Protein AF-A0A3N5LTL8-F1 (afdb_monomer_lite)

Secondary structure (DSSP, 8-state):
-HHHHHHHHHHHHHHHHHHHHHHHTTT-SB-HHHHHHH--S-B-TTHHHHHHHIIIIIHHHHHTTPPPPGGGHHHHHHHHHHHHHHHHHTTS-PPPGGG--HHHHHHHHHHHHHHHHHHHHHHHHS--SHHHHHHHHHHHHHHHHHHHHHHHHHHHHHTSTT-S-HHHHHHHHHH-PPPS--TT---TTSSSHHHHHHHIIIIIHHHHHHHHHHT--SSS--BTTTB-HHHHHHHHHHHHHHHH--HHHHHHHHHHHHHHHHHHHHHHHHHHHHHHHTSTTTHHHHT-HHHHHHHHHHHHHHHHHHHHHHHHHHHHHHHTT-

Structure (mmCIF, N/CA/C/O backbone):
data_AF-A0A3N5LTL8-F1
#
_entry.id   AF-A0A3N5LTL8-F1
#
loop_
_atom_site.group_PDB
_atom_site.id
_atom_site.type_symbol
_atom_site.label_atom_id
_atom_site.label_alt_id
_atom_site.label_comp_id
_atom_site.label_asym_id
_atom_site.label_entity_id
_atom_site.label_seq_id
_atom_site.pdbx_PDB_ins_code
_atom_site.Cartn_x
_atom_site.Cartn_y
_atom_site.Cartn_z
_atom_site.occupancy
_atom_site.B_iso_or_equiv
_atom_site.auth_seq_id
_atom_site.auth_comp_id
_atom_site.auth_asym_id
_atom_site.auth_atom_id
_atom_site.pdbx_PDB_model_num
ATOM 1 N N . MET A 1 1 ? -18.154 -38.447 -4.203 1.00 63.59 1 MET A N 1
ATOM 2 C CA . MET A 1 1 ? -18.187 -37.015 -3.815 1.00 63.59 1 MET A CA 1
ATOM 3 C C . MET A 1 1 ? -16.917 -36.536 -3.090 1.00 63.59 1 MET A C 1
ATOM 5 O O . MET A 1 1 ? -16.547 -35.378 -3.259 1.00 63.59 1 MET A O 1
ATOM 9 N N . ASP A 1 2 ? -16.175 -37.397 -2.380 1.00 76.06 2 ASP A N 1
ATOM 10 C CA . ASP A 1 2 ? -15.001 -36.971 -1.582 1.00 76.06 2 ASP A CA 1
ATOM 11 C C . ASP A 1 2 ? -13.766 -36.518 -2.370 1.00 76.06 2 ASP A C 1
ATOM 13 O O . ASP A 1 2 ? -13.000 -35.687 -1.880 1.00 76.06 2 ASP A O 1
ATOM 17 N N . ARG A 1 3 ? -13.549 -37.028 -3.592 1.00 69.88 3 ARG A N 1
ATOM 18 C CA . ARG A 1 3 ? -12.434 -36.571 -4.448 1.00 69.88 3 ARG A CA 1
ATOM 19 C C . ARG A 1 3 ? -12.643 -35.134 -4.934 1.00 69.88 3 ARG A C 1
ATOM 21 O O . ARG A 1 3 ? -11.699 -34.351 -4.926 1.00 69.88 3 ARG A O 1
ATOM 28 N N . LEU A 1 4 ? -13.882 -34.769 -5.277 1.00 67.06 4 LEU A N 1
ATOM 29 C CA . LEU A 1 4 ? -14.234 -33.419 -5.726 1.00 67.06 4 LEU A CA 1
ATOM 30 C C . LEU A 1 4 ? -14.090 -32.399 -4.585 1.00 67.06 4 LEU A C 1
ATOM 32 O O . LEU A 1 4 ? -13.489 -31.345 -4.777 1.00 67.06 4 LEU A O 1
ATOM 36 N N . ARG A 1 5 ? -14.558 -32.738 -3.373 1.00 68.25 5 ARG A N 1
ATOM 37 C CA . ARG A 1 5 ? -14.383 -31.888 -2.180 1.00 68.25 5 ARG A CA 1
ATOM 38 C C . ARG A 1 5 ? -12.907 -31.685 -1.825 1.00 68.25 5 ARG A C 1
ATOM 40 O O . ARG A 1 5 ? -12.497 -30.555 -1.569 1.00 68.25 5 ARG A O 1
ATOM 47 N N . ARG A 1 6 ? -12.092 -32.747 -1.874 1.00 66.94 6 ARG A N 1
ATOM 48 C CA . ARG A 1 6 ? -10.636 -32.652 -1.659 1.00 66.94 6 ARG A CA 1
ATOM 49 C C . ARG A 1 6 ? -9.946 -31.782 -2.710 1.00 66.94 6 ARG A C 1
ATOM 51 O O . ARG A 1 6 ? -9.123 -30.948 -2.349 1.00 66.94 6 ARG A O 1
ATOM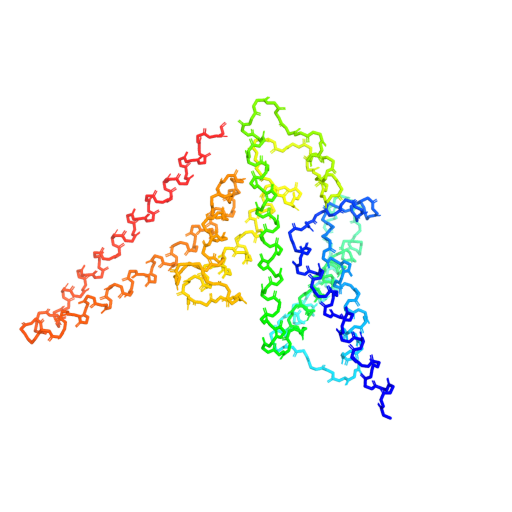 58 N N . PHE A 1 7 ? -10.308 -31.925 -3.984 1.00 70.00 7 PHE A N 1
ATOM 59 C CA . PHE A 1 7 ? -9.744 -31.110 -5.061 1.00 70.00 7 PHE A CA 1
ATOM 60 C C . PHE A 1 7 ? -10.061 -29.616 -4.891 1.00 70.00 7 PHE A C 1
ATOM 62 O O . PHE A 1 7 ? -9.163 -28.780 -4.976 1.00 70.00 7 PHE A O 1
ATOM 69 N N . LEU A 1 8 ? -11.317 -29.275 -4.584 1.00 76.69 8 LEU A N 1
ATOM 70 C CA . LEU A 1 8 ? -11.727 -27.889 -4.337 1.00 76.69 8 LEU A CA 1
ATOM 71 C C . LEU A 1 8 ? -11.041 -27.297 -3.095 1.00 76.69 8 LEU A C 1
ATOM 73 O O . LEU A 1 8 ? -10.585 -26.156 -3.140 1.00 76.69 8 LEU A O 1
ATOM 77 N N . SER A 1 9 ? -10.892 -28.087 -2.026 1.00 81.00 9 SER A N 1
ATOM 78 C CA . SER A 1 9 ? -10.167 -27.673 -0.817 1.00 81.00 9 SER A CA 1
ATOM 79 C C . SER A 1 9 ? -8.684 -27.404 -1.093 1.00 81.00 9 SER A C 1
ATOM 81 O O . SER A 1 9 ? -8.157 -26.373 -0.679 1.00 81.00 9 SER A O 1
ATOM 83 N N . ASN A 1 10 ? -8.015 -28.281 -1.847 1.00 88.19 10 ASN A N 1
ATOM 84 C CA . ASN A 1 10 ? -6.610 -28.096 -2.209 1.00 88.19 10 ASN A CA 1
ATOM 85 C C . ASN A 1 10 ? -6.406 -26.857 -3.087 1.00 88.19 10 ASN A C 1
ATOM 87 O O . ASN A 1 10 ? -5.466 -26.098 -2.863 1.00 88.19 10 ASN A O 1
ATOM 91 N N . ARG A 1 11 ? -7.308 -26.612 -4.045 1.00 89.81 11 ARG A N 1
ATOM 92 C CA . ARG A 1 11 ? -7.261 -25.414 -4.892 1.00 89.81 11 ARG A CA 1
ATOM 93 C C . ARG A 1 11 ? -7.381 -24.131 -4.064 1.00 89.81 11 ARG A C 1
ATOM 95 O O . ARG A 1 11 ? -6.599 -23.209 -4.274 1.00 89.81 11 ARG A O 1
ATOM 102 N N . GLN A 1 12 ? -8.304 -24.092 -3.103 1.00 89.44 12 GLN A N 1
ATOM 103 C CA . GLN A 1 12 ? -8.464 -22.932 -2.225 1.00 89.44 12 GLN A CA 1
ATOM 104 C C . GLN A 1 12 ? -7.210 -22.677 -1.380 1.00 89.44 12 GLN A C 1
ATOM 106 O O . GLN A 1 12 ? -6.758 -21.541 -1.291 1.00 89.44 12 GLN A O 1
ATOM 111 N N . ARG A 1 13 ? -6.582 -23.731 -0.842 1.00 91.12 13 ARG A N 1
ATOM 112 C CA . ARG A 1 13 ? -5.326 -23.606 -0.080 1.00 91.12 13 ARG A CA 1
ATOM 113 C C . ARG A 1 13 ? -4.189 -23.003 -0.904 1.00 91.12 13 ARG A C 1
ATOM 115 O O . ARG A 1 13 ? -3.421 -22.208 -0.373 1.00 91.12 13 ARG A O 1
ATOM 122 N N . ILE A 1 14 ? -4.082 -23.361 -2.186 1.00 94.44 14 ILE A N 1
ATOM 123 C CA . ILE A 1 14 ? -3.077 -22.781 -3.091 1.00 94.44 14 ILE A CA 1
ATOM 124 C C . ILE A 1 14 ? -3.335 -21.284 -3.278 1.00 94.44 14 ILE A C 1
ATOM 126 O O . ILE A 1 14 ? -2.398 -20.492 -3.220 1.00 94.44 14 ILE A O 1
ATOM 130 N N . PHE A 1 15 ? -4.592 -20.881 -3.469 1.00 95.12 15 PHE A N 1
ATOM 131 C CA . PHE A 1 15 ? -4.935 -19.466 -3.613 1.00 95.12 15 PHE A CA 1
ATOM 132 C C . PHE A 1 15 ? -4.692 -18.678 -2.331 1.00 95.12 15 PHE A C 1
ATOM 134 O O . PHE A 1 15 ? -4.097 -17.607 -2.391 1.00 95.12 15 PHE A O 1
ATOM 141 N N . ASP A 1 16 ? -5.038 -19.240 -1.175 1.00 93.69 16 ASP A N 1
ATOM 142 C CA . ASP A 1 16 ? -4.764 -18.621 0.121 1.00 93.69 16 ASP A CA 1
ATOM 143 C C . ASP A 1 16 ? -3.258 -18.484 0.376 1.00 93.69 16 ASP A C 1
ATOM 145 O O . ASP A 1 16 ? -2.813 -17.475 0.921 1.00 93.69 16 ASP A O 1
ATOM 149 N N . PHE A 1 17 ? -2.459 -19.463 -0.060 1.00 95.62 17 PHE A N 1
ATOM 150 C CA . PHE A 1 17 ? -1.001 -19.392 0.003 1.00 95.62 17 PHE A CA 1
ATOM 151 C C . PHE A 1 17 ? -0.438 -18.298 -0.913 1.00 95.62 17 PHE A C 1
ATOM 153 O O . PHE A 1 17 ? 0.353 -17.474 -0.458 1.00 95.62 17 PHE A O 1
ATOM 160 N N . LEU A 1 18 ? -0.866 -18.243 -2.180 1.00 96.75 18 LEU A N 1
ATOM 161 C CA . LEU A 1 18 ? -0.459 -17.183 -3.111 1.00 96.75 18 LEU A CA 1
ATOM 162 C C . LEU A 1 18 ? -0.874 -15.799 -2.600 1.00 96.75 18 LEU A C 1
ATOM 164 O O . LEU A 1 18 ? -0.111 -14.844 -2.711 1.00 96.75 18 LEU A O 1
ATOM 168 N N . TRP A 1 19 ? -2.057 -15.694 -2.000 1.00 96.62 19 TRP A N 1
ATOM 169 C CA . TRP A 1 19 ? -2.557 -14.462 -1.405 1.00 96.62 19 TRP A CA 1
ATOM 170 C C . TRP A 1 19 ? -1.731 -14.028 -0.189 1.00 96.62 19 TRP A C 1
ATOM 172 O O . TRP A 1 19 ? -1.319 -12.872 -0.100 1.00 96.62 19 TRP A O 1
ATOM 182 N N . ALA A 1 20 ? -1.415 -14.955 0.718 1.00 96.44 20 ALA A N 1
ATOM 183 C CA . ALA A 1 20 ? -0.518 -14.690 1.841 1.00 96.44 20 ALA A CA 1
ATOM 184 C C . ALA A 1 20 ? 0.861 -14.224 1.352 1.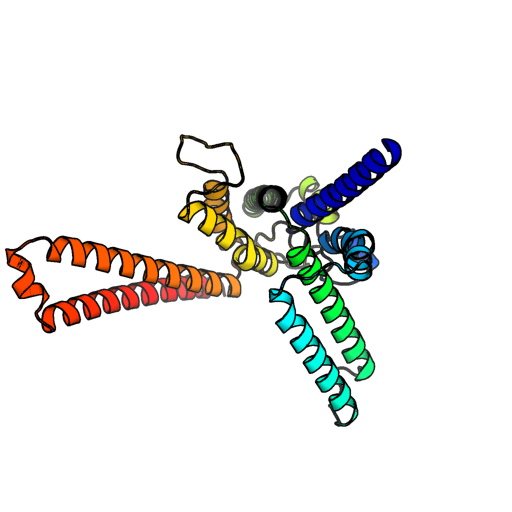00 96.44 20 ALA A C 1
ATOM 186 O O . ALA A 1 20 ? 1.389 -13.227 1.843 1.00 96.44 20 ALA A O 1
ATOM 187 N N . LEU A 1 21 ? 1.408 -14.896 0.334 1.00 96.69 21 LEU A N 1
ATOM 188 C CA . LEU A 1 21 ? 2.682 -14.545 -0.286 1.00 96.69 21 LEU A CA 1
ATOM 189 C C . LEU A 1 21 ? 2.643 -13.147 -0.928 1.00 96.69 21 LEU A C 1
ATOM 191 O O . LEU A 1 21 ? 3.602 -12.388 -0.804 1.00 96.69 21 LEU A O 1
ATOM 195 N N . ALA A 1 22 ? 1.523 -12.781 -1.559 1.00 96.31 22 ALA A N 1
ATOM 196 C CA . ALA A 1 22 ? 1.297 -11.450 -2.115 1.00 96.31 22 ALA A CA 1
ATOM 197 C C . ALA A 1 22 ? 1.335 -10.358 -1.032 1.00 96.31 22 ALA A C 1
ATOM 199 O O . ALA A 1 22 ? 2.027 -9.356 -1.215 1.00 96.31 22 ALA A O 1
ATOM 200 N N . MET A 1 23 ? 0.626 -10.567 0.088 1.00 96.62 23 MET A N 1
ATOM 201 C CA . MET A 1 23 ? 0.548 -9.618 1.209 1.00 96.62 23 MET A CA 1
ATOM 202 C C . MET A 1 23 ? 1.886 -9.474 1.944 1.00 96.62 23 MET A C 1
ATOM 204 O O . MET A 1 23 ? 2.329 -8.358 2.202 1.00 96.62 23 MET A O 1
ATOM 208 N N . LEU A 1 24 ? 2.553 -10.593 2.244 1.00 95.69 24 LEU A N 1
ATOM 209 C CA . LEU A 1 24 ? 3.889 -10.600 2.854 1.00 95.69 24 LEU A CA 1
ATOM 210 C C . LEU A 1 24 ? 4.931 -9.935 1.950 1.00 95.69 24 LEU A C 1
ATOM 212 O O . LEU A 1 24 ? 5.884 -9.334 2.434 1.00 95.69 24 LEU A O 1
ATOM 216 N N . GLY A 1 25 ? 4.727 -10.044 0.638 1.00 94.62 25 GLY A N 1
ATOM 217 C CA . GLY A 1 25 ? 5.559 -9.465 -0.401 1.00 94.62 25 GLY A CA 1
ATOM 218 C C . GLY A 1 25 ? 5.391 -7.969 -0.635 1.00 94.62 25 GLY A C 1
ATOM 219 O O . GLY A 1 25 ? 6.239 -7.386 -1.304 1.00 94.62 25 GLY A O 1
ATOM 220 N N . LEU A 1 26 ? 4.334 -7.340 -0.101 1.00 93.75 26 LEU A N 1
ATOM 221 C CA . LEU A 1 26 ? 4.027 -5.924 -0.346 1.00 93.75 26 LEU A CA 1
ATOM 222 C C . LEU A 1 26 ? 5.193 -4.960 -0.061 1.00 93.75 26 LEU A C 1
ATOM 224 O O . LEU A 1 26 ? 5.364 -4.026 -0.846 1.00 93.75 26 LEU A O 1
ATOM 228 N N . PRO A 1 27 ? 6.008 -5.144 1.000 1.00 93.88 27 PRO A N 1
ATOM 229 C CA . PRO A 1 27 ? 7.175 -4.299 1.238 1.00 93.88 27 PRO A CA 1
ATOM 230 C C . PRO A 1 27 ? 8.223 -4.334 0.118 1.00 93.88 27 PRO A C 1
ATOM 232 O O . PRO A 1 27 ? 8.907 -3.339 -0.094 1.00 93.88 27 PRO A O 1
ATOM 235 N N . LEU A 1 28 ? 8.350 -5.454 -0.602 1.00 93.88 28 LEU A N 1
ATOM 236 C CA . LEU A 1 28 ? 9.416 -5.708 -1.575 1.00 93.88 28 LEU A CA 1
ATOM 237 C C . LEU A 1 28 ? 9.087 -5.067 -2.931 1.00 93.88 28 LEU A C 1
ATOM 239 O O . LEU A 1 28 ? 8.465 -5.686 -3.798 1.00 93.88 28 LEU A O 1
ATOM 243 N N . THR A 1 29 ? 9.531 -3.826 -3.130 1.00 91.62 29 THR A N 1
ATOM 244 C CA . THR A 1 29 ? 9.202 -3.029 -4.335 1.00 91.62 29 THR A CA 1
ATOM 245 C C . THR A 1 29 ? 10.042 -3.354 -5.574 1.00 91.62 29 THR A C 1
ATOM 247 O O . THR A 1 29 ? 9.539 -3.247 -6.693 1.00 91.62 29 THR A O 1
ATOM 250 N N . SER A 1 30 ? 11.294 -3.781 -5.388 1.00 92.06 30 SER A N 1
ATOM 251 C CA . SER A 1 30 ? 12.239 -4.073 -6.478 1.00 92.06 30 SER A CA 1
ATOM 252 C C . SER A 1 30 ? 12.994 -5.360 -6.201 1.00 92.06 30 SER A C 1
ATOM 254 O O . SER A 1 30 ? 14.180 -5.348 -5.872 1.00 92.06 30 SER A O 1
ATOM 256 N N . PHE A 1 31 ? 12.283 -6.479 -6.313 1.00 94.06 31 PHE A N 1
ATOM 257 C CA . PHE A 1 31 ? 12.837 -7.798 -6.050 1.00 94.06 31 PHE A CA 1
ATOM 258 C C . PHE A 1 31 ? 13.956 -8.115 -7.042 1.00 94.06 31 PHE A C 1
ATOM 260 O O . PHE A 1 31 ? 13.740 -8.116 -8.257 1.00 94.06 31 PHE A O 1
ATOM 267 N N . THR A 1 32 ? 15.158 -8.397 -6.537 1.00 91.50 32 THR A N 1
ATOM 268 C CA . THR A 1 32 ? 16.381 -8.447 -7.355 1.00 91.50 32 THR A CA 1
ATOM 269 C C . THR A 1 32 ? 16.300 -9.437 -8.509 1.00 91.50 32 THR A C 1
ATOM 271 O O . THR A 1 32 ? 16.750 -9.131 -9.614 1.00 91.50 32 THR A O 1
ATOM 274 N N . LEU A 1 33 ? 15.681 -10.601 -8.302 1.00 91.62 33 LEU A N 1
ATOM 275 C CA . LEU A 1 33 ? 15.493 -11.577 -9.375 1.00 91.62 33 LEU A CA 1
ATOM 276 C C . LEU A 1 33 ? 14.650 -11.003 -10.524 1.00 91.62 33 LEU A C 1
ATOM 278 O O . LEU A 1 33 ? 14.988 -11.185 -11.693 1.00 91.62 33 LEU A O 1
ATOM 282 N N . PHE A 1 34 ? 13.572 -10.284 -10.204 1.00 91.88 34 PHE A N 1
ATOM 283 C CA . PHE A 1 34 ? 12.677 -9.725 -11.216 1.00 91.88 34 PHE A CA 1
ATOM 284 C C . PHE A 1 34 ? 13.301 -8.521 -11.908 1.00 91.88 34 PHE A C 1
ATOM 286 O O . PHE A 1 34 ? 13.165 -8.396 -13.122 1.00 91.88 34 PHE A O 1
ATOM 293 N N . VAL A 1 35 ? 14.038 -7.680 -11.179 1.00 90.94 35 VAL A N 1
ATOM 294 C CA . VAL A 1 35 ? 14.810 -6.578 -11.773 1.00 90.94 35 VAL A CA 1
ATOM 295 C C . VAL A 1 35 ? 15.834 -7.124 -12.772 1.00 90.94 35 VAL A C 1
ATOM 297 O O . VAL A 1 35 ? 15.916 -6.627 -13.891 1.00 90.94 35 VAL A O 1
ATOM 300 N N . ARG A 1 36 ? 16.568 -8.192 -12.427 1.00 90.50 36 ARG A N 1
ATOM 301 C CA . ARG A 1 36 ? 17.542 -8.823 -13.338 1.00 90.50 36 ARG A CA 1
ATOM 302 C C . ARG A 1 36 ? 16.885 -9.408 -14.590 1.00 90.50 36 ARG A C 1
ATOM 304 O O . ARG A 1 36 ? 17.445 -9.284 -15.676 1.00 90.50 36 ARG A O 1
ATOM 311 N N . LEU A 1 37 ? 15.703 -10.008 -14.445 1.00 90.62 37 LEU A N 1
ATOM 312 C CA . LEU A 1 37 ? 14.969 -10.617 -15.556 1.00 90.62 37 LEU A CA 1
ATOM 313 C C . LEU A 1 37 ? 14.329 -9.572 -16.484 1.00 90.62 37 LEU A C 1
ATOM 315 O O . LEU A 1 37 ? 14.403 -9.689 -17.702 1.00 90.62 37 LEU A O 1
ATOM 319 N N . THR A 1 38 ? 13.695 -8.551 -15.911 1.00 86.38 38 THR A N 1
ATOM 320 C CA . THR A 1 38 ? 12.885 -7.568 -16.653 1.00 86.38 38 THR A CA 1
ATOM 321 C C . THR A 1 38 ? 13.659 -6.315 -17.047 1.00 86.38 38 THR A C 1
ATOM 323 O O . THR A 1 38 ? 13.208 -5.560 -17.905 1.00 86.38 38 THR A O 1
ATOM 326 N N . ARG A 1 39 ? 14.807 -6.063 -16.401 1.00 85.81 39 ARG A N 1
ATOM 327 C CA . ARG A 1 39 ? 15.561 -4.798 -16.443 1.00 85.81 39 ARG A CA 1
ATOM 328 C C . ARG A 1 39 ? 14.733 -3.573 -16.029 1.00 85.81 39 ARG A C 1
ATOM 330 O O . ARG A 1 39 ? 15.142 -2.441 -16.279 1.00 85.81 39 ARG A O 1
ATOM 337 N N . ALA A 1 40 ? 13.574 -3.783 -15.404 1.00 84.06 40 ALA A N 1
ATOM 338 C CA . ALA A 1 40 ? 12.739 -2.719 -14.878 1.00 84.06 40 ALA A CA 1
ATOM 339 C C . ALA A 1 40 ? 13.214 -2.330 -13.477 1.00 84.06 40 ALA A C 1
ATOM 341 O O . ALA A 1 40 ? 13.526 -3.188 -12.656 1.00 84.06 40 ALA A O 1
ATOM 342 N N . VAL A 1 41 ? 13.221 -1.027 -13.192 1.00 83.19 41 VAL A N 1
ATOM 343 C CA . VAL A 1 41 ? 13.545 -0.512 -11.852 1.00 83.19 41 VAL A CA 1
ATOM 344 C C . VAL A 1 41 ? 12.451 -0.895 -10.850 1.00 83.19 41 VAL A C 1
ATOM 346 O O . VAL A 1 41 ? 12.743 -1.212 -9.702 1.00 83.19 41 VAL A O 1
ATOM 349 N N . VAL A 1 42 ? 11.192 -0.909 -11.298 1.00 83.06 42 VAL A N 1
ATOM 350 C CA . VAL A 1 42 ? 10.015 -1.277 -10.502 1.00 83.06 42 VAL A CA 1
ATOM 351 C C . VAL A 1 42 ? 9.634 -2.714 -10.839 1.00 83.06 42 VAL A C 1
ATOM 353 O O . VAL A 1 42 ? 9.074 -2.977 -11.903 1.00 83.06 42 VAL A O 1
ATOM 356 N N . ALA A 1 43 ? 9.944 -3.643 -9.941 1.00 90.06 43 ALA A N 1
ATOM 357 C CA . ALA A 1 43 ? 9.658 -5.061 -10.130 1.00 90.06 43 ALA A CA 1
ATOM 358 C C . ALA A 1 43 ? 9.262 -5.695 -8.785 1.00 90.06 43 ALA A C 1
ATOM 360 O O . ALA A 1 43 ? 10.079 -6.376 -8.153 1.00 90.06 43 ALA A O 1
ATOM 361 N N . PRO A 1 44 ? 8.034 -5.434 -8.298 1.00 92.69 44 PRO A N 1
ATOM 362 C CA . PRO A 1 44 ? 7.634 -5.836 -6.960 1.00 92.69 44 PRO A CA 1
ATOM 363 C C . PRO A 1 44 ? 7.482 -7.349 -6.873 1.00 92.69 44 PRO A C 1
ATOM 365 O O . PRO A 1 44 ? 6.961 -7.987 -7.790 1.00 92.69 44 PRO A O 1
ATOM 368 N N . PHE A 1 45 ? 7.872 -7.924 -5.738 1.00 94.56 45 PHE A N 1
ATOM 369 C CA . PHE A 1 45 ? 7.738 -9.364 -5.508 1.00 94.56 45 PHE A CA 1
ATOM 370 C C . PHE A 1 45 ? 6.279 -9.826 -5.653 1.00 94.56 45 PHE A C 1
ATOM 372 O O . PHE A 1 45 ? 6.001 -10.867 -6.247 1.00 94.56 45 PHE A O 1
ATOM 379 N N . THR A 1 46 ? 5.335 -8.997 -5.194 1.00 94.69 46 THR A N 1
ATOM 380 C CA . THR A 1 46 ? 3.887 -9.232 -5.272 1.00 94.69 46 THR A CA 1
ATOM 381 C C . THR A 1 46 ? 3.370 -9.435 -6.704 1.00 94.69 46 THR A C 1
ATOM 383 O O . THR A 1 46 ? 2.321 -10.054 -6.874 1.00 94.69 46 THR A O 1
ATOM 386 N N . ALA A 1 47 ? 4.096 -8.995 -7.742 1.00 93.12 47 ALA A N 1
ATOM 387 C CA . ALA A 1 47 ? 3.675 -9.168 -9.134 1.00 93.12 47 ALA A CA 1
ATOM 388 C C . ALA A 1 47 ? 3.477 -10.637 -9.522 1.00 93.12 47 ALA A C 1
ATOM 390 O O . ALA A 1 47 ? 2.494 -10.957 -10.186 1.00 93.12 47 ALA A O 1
ATOM 391 N N . LEU A 1 48 ? 4.360 -11.537 -9.081 1.00 94.44 48 LEU A N 1
ATOM 392 C CA . LEU A 1 48 ? 4.265 -12.949 -9.451 1.00 94.44 48 LEU A CA 1
ATOM 393 C C . LEU A 1 48 ? 3.071 -13.649 -8.776 1.00 94.44 48 LEU A C 1
ATOM 395 O O . LEU A 1 48 ? 2.260 -14.226 -9.502 1.00 94.44 48 LEU A O 1
ATOM 399 N N . PRO A 1 49 ? 2.881 -13.583 -7.441 1.00 96.06 49 PRO A N 1
ATOM 400 C CA . PRO A 1 49 ? 1.692 -14.152 -6.811 1.00 96.06 49 PRO A CA 1
ATOM 401 C C . PRO A 1 49 ? 0.380 -13.589 -7.372 1.00 96.06 49 PRO A C 1
ATOM 403 O O . PRO A 1 49 ? -0.555 -14.350 -7.614 1.00 96.06 49 PRO A O 1
ATOM 406 N N . VAL A 1 50 ? 0.318 -12.279 -7.642 1.00 96.06 50 VAL A N 1
ATOM 407 C CA . VAL A 1 50 ? -0.867 -11.637 -8.236 1.00 96.06 50 VAL A CA 1
ATOM 408 C C . VAL A 1 50 ? -1.111 -12.123 -9.657 1.00 96.06 50 VAL A C 1
ATOM 410 O O . VAL A 1 50 ? -2.249 -12.428 -9.996 1.00 96.06 50 VAL A O 1
ATOM 413 N N . PHE A 1 51 ? -0.070 -12.247 -10.481 1.00 95.12 51 PHE A N 1
ATOM 414 C CA . PHE A 1 51 ? -0.200 -12.783 -11.834 1.00 95.12 51 PHE A CA 1
ATOM 415 C C . PHE A 1 51 ? -0.710 -14.232 -11.827 1.00 95.12 51 PHE A C 1
ATOM 417 O O . PHE A 1 51 ? -1.608 -14.584 -12.592 1.00 95.12 51 PHE A O 1
ATOM 424 N N . LEU A 1 52 ? -0.202 -15.065 -10.915 1.00 96.69 52 LEU A N 1
ATOM 425 C CA . LEU A 1 52 ? -0.682 -16.437 -10.754 1.00 96.69 52 LEU A CA 1
ATOM 426 C C . LEU A 1 52 ? -2.145 -16.479 -10.288 1.00 96.69 52 LEU A C 1
ATOM 428 O O . LEU A 1 52 ? -2.927 -17.267 -10.818 1.00 96.69 52 LEU A O 1
ATOM 432 N N . LEU A 1 53 ? -2.548 -15.611 -9.355 1.00 96.94 53 LEU A N 1
ATOM 433 C CA . LEU A 1 53 ? -3.950 -15.483 -8.938 1.00 96.94 53 LEU A CA 1
ATOM 434 C C . LEU A 1 53 ? -4.847 -14.955 -10.065 1.00 96.94 53 LEU A C 1
ATOM 436 O O . LEU A 1 53 ? -5.972 -15.428 -10.225 1.00 96.94 53 LEU A O 1
ATOM 440 N N . LEU A 1 54 ? -4.358 -14.022 -10.881 1.00 96.31 54 LEU A N 1
ATOM 441 C CA . LEU A 1 54 ? -5.067 -13.524 -12.057 1.00 96.31 54 LEU A CA 1
ATOM 442 C C . LEU A 1 54 ? -5.408 -14.678 -13.002 1.00 96.31 54 LEU A C 1
ATOM 444 O O . LEU A 1 54 ? -6.577 -14.875 -13.331 1.00 96.31 54 LEU A O 1
ATOM 448 N N . MET A 1 55 ? -4.406 -15.473 -13.375 1.00 96.25 55 MET A N 1
ATOM 449 C CA . MET A 1 55 ? -4.562 -16.562 -14.340 1.00 96.25 55 MET A CA 1
ATOM 450 C C . MET A 1 55 ? -5.334 -17.758 -13.770 1.00 96.25 55 MET A C 1
ATOM 452 O O . MET A 1 55 ? -6.198 -18.317 -14.441 1.00 96.25 55 MET A O 1
ATOM 456 N N . ALA A 1 56 ? -5.053 -18.163 -12.529 1.00 95.56 56 ALA A N 1
ATOM 457 C CA . ALA A 1 56 ? -5.602 -19.394 -11.957 1.00 95.56 56 ALA A CA 1
ATOM 458 C C . ALA A 1 56 ? -6.941 -19.201 -11.222 1.00 95.56 56 ALA A C 1
ATOM 460 O O . ALA A 1 56 ? -7.713 -20.161 -11.069 1.00 95.56 56 ALA A O 1
ATOM 461 N N . TRP A 1 57 ? -7.227 -17.983 -10.753 1.00 95.75 57 TRP A N 1
ATOM 462 C CA . TRP A 1 57 ? -8.425 -17.671 -9.976 1.00 95.75 57 TRP A CA 1
ATOM 463 C C . TRP A 1 57 ? -9.319 -16.632 -10.657 1.00 95.75 57 TRP A C 1
ATOM 465 O O . TRP A 1 57 ? -10.459 -16.980 -10.965 1.00 95.75 57 TRP A O 1
ATOM 475 N N . LEU A 1 58 ? -8.840 -15.413 -10.938 1.00 95.25 58 LEU A N 1
ATOM 476 C CA . LEU A 1 58 ? -9.716 -14.318 -11.388 1.00 95.25 58 LEU A CA 1
ATOM 477 C C . LEU A 1 58 ? -10.274 -14.562 -12.789 1.00 95.25 58 LEU A C 1
ATOM 479 O O . LEU A 1 58 ? -11.485 -14.484 -12.970 1.00 95.25 58 LEU A O 1
ATOM 483 N N . VAL A 1 59 ? -9.431 -14.918 -13.761 1.00 95.19 59 VAL A N 1
ATOM 484 C CA . VAL A 1 59 ? -9.880 -15.205 -15.132 1.00 95.19 59 VAL A CA 1
ATOM 485 C C . VAL A 1 59 ? -10.916 -16.344 -15.143 1.00 95.19 59 VAL A C 1
ATOM 487 O O . VAL A 1 59 ? -12.029 -16.115 -15.619 1.00 95.19 59 VAL A O 1
ATOM 490 N N . PRO A 1 60 ? -10.667 -17.527 -14.540 1.00 94.56 60 PRO A N 1
ATOM 491 C CA . PRO A 1 60 ? -11.682 -18.576 -14.450 1.00 94.56 60 PRO A CA 1
ATOM 492 C C . PRO A 1 60 ? -12.936 -18.172 -13.671 1.00 94.56 60 PRO A C 1
ATOM 494 O O . PRO A 1 60 ? -14.017 -18.670 -13.967 1.00 94.56 60 PRO A O 1
ATOM 497 N N . TYR A 1 61 ? -12.805 -17.323 -12.650 1.00 93.94 61 TYR A N 1
ATOM 498 C CA . TYR A 1 61 ? -13.938 -16.825 -11.874 1.00 93.94 61 TYR A CA 1
ATOM 499 C C . TYR A 1 61 ? -14.849 -15.939 -12.731 1.00 93.94 61 TYR A C 1
ATOM 501 O O . TYR A 1 61 ? -16.057 -16.164 -12.752 1.00 93.94 61 TYR A O 1
ATOM 509 N N . LEU A 1 62 ? -14.278 -15.006 -13.496 1.00 94.38 62 LEU A N 1
ATOM 510 C CA . LEU A 1 62 ? -15.025 -14.135 -14.406 1.00 94.38 62 LEU A CA 1
ATOM 511 C C . LEU A 1 62 ? -15.673 -14.920 -15.549 1.00 94.38 62 LEU A C 1
ATOM 513 O O . LEU A 1 62 ? -16.853 -14.730 -15.827 1.00 94.38 62 LEU A O 1
ATOM 517 N N . LEU A 1 63 ? -14.946 -15.869 -16.151 1.00 95.00 63 LEU A N 1
ATOM 518 C CA . LEU A 1 63 ? -15.478 -16.727 -17.219 1.00 95.00 63 LEU A CA 1
ATOM 519 C C . LEU A 1 63 ? -16.659 -17.600 -16.761 1.00 95.00 63 LEU A C 1
ATOM 521 O O . LEU A 1 63 ? -17.466 -18.023 -17.581 1.00 95.00 63 LEU A O 1
ATOM 525 N N . ARG A 1 64 ? -16.781 -17.866 -15.455 1.00 94.88 64 ARG A N 1
ATOM 526 C CA . ARG A 1 64 ? -17.899 -18.615 -14.853 1.00 94.88 64 ARG A CA 1
ATOM 527 C C . ARG A 1 64 ? -19.047 -17.716 -14.376 1.00 94.88 64 ARG A C 1
ATOM 529 O O . ARG A 1 64 ? -19.896 -18.183 -13.623 1.00 94.88 64 ARG A O 1
ATOM 536 N N . GLY A 1 65 ? -19.065 -16.443 -14.771 1.00 92.56 65 GLY A N 1
ATOM 537 C CA . GLY A 1 65 ? -20.104 -15.486 -14.379 1.00 92.56 65 GLY A CA 1
ATOM 538 C C . GLY A 1 65 ? -19.893 -14.860 -12.998 1.00 92.56 65 GLY A C 1
ATOM 539 O O . GLY A 1 65 ? -20.842 -14.365 -12.394 1.00 92.56 65 GLY A O 1
ATOM 540 N N . GLY A 1 66 ? -18.667 -14.888 -12.470 1.00 90.06 66 GLY A N 1
ATOM 541 C CA . GLY A 1 66 ? -18.323 -14.202 -11.230 1.00 90.06 66 GLY A CA 1
ATOM 542 C C . GLY A 1 66 ? -18.508 -12.687 -11.340 1.00 90.06 66 GLY A C 1
ATOM 543 O O . GLY A 1 66 ? -18.113 -12.072 -12.329 1.00 90.06 66 GLY A O 1
ATOM 544 N N . ALA A 1 67 ? -19.082 -12.073 -10.306 1.00 90.94 67 ALA A N 1
ATOM 545 C CA . ALA A 1 67 ? -19.259 -10.626 -10.248 1.00 90.94 67 ALA A CA 1
ATOM 546 C C . ALA A 1 67 ? -18.016 -9.937 -9.668 1.00 90.94 67 ALA A C 1
ATOM 548 O O . ALA A 1 67 ? -17.407 -10.431 -8.712 1.00 90.94 67 ALA A O 1
ATOM 549 N N . LEU A 1 68 ? -17.669 -8.780 -10.235 1.00 92.31 68 LEU A N 1
ATOM 550 C CA . LEU A 1 68 ? -16.666 -7.869 -9.688 1.00 92.31 68 LEU A CA 1
ATOM 551 C C . LEU A 1 68 ? -17.300 -6.882 -8.695 1.00 92.31 68 LEU A C 1
ATOM 553 O O . LEU A 1 68 ? -18.488 -6.566 -8.825 1.00 92.31 68 LEU A O 1
ATOM 557 N N . PRO A 1 69 ? -16.513 -6.344 -7.745 1.00 90.62 69 PRO A N 1
ATOM 558 C CA . PRO A 1 69 ? -16.957 -5.265 -6.868 1.00 90.62 69 PRO A CA 1
ATOM 559 C C . PRO A 1 69 ? -17.450 -4.063 -7.681 1.00 90.62 69 PRO A C 1
ATOM 561 O O . PRO A 1 69 ? -16.865 -3.715 -8.715 1.00 90.62 69 PRO A O 1
ATOM 564 N N . ARG A 1 70 ? -18.523 -3.411 -7.217 1.00 90.56 70 ARG A N 1
ATOM 565 C CA . ARG A 1 70 ? -19.149 -2.268 -7.914 1.00 90.56 70 ARG A CA 1
ATOM 566 C C . ARG A 1 70 ? -18.190 -1.084 -8.037 1.00 90.56 70 ARG A C 1
ATOM 568 O O . ARG A 1 70 ? -18.287 -0.306 -8.983 1.00 90.56 70 ARG A O 1
ATOM 575 N N . GLU A 1 71 ? -17.243 -1.010 -7.117 1.00 90.62 71 GLU A N 1
ATOM 576 C CA . GLU A 1 71 ? -16.150 -0.053 -7.013 1.00 90.62 71 GLU A CA 1
ATOM 577 C C . GLU A 1 71 ? -15.185 -0.152 -8.202 1.00 90.62 71 GLU A C 1
ATOM 579 O O . GLU A 1 71 ? -14.458 0.797 -8.463 1.00 90.62 71 GLU A O 1
ATOM 584 N N . SER A 1 72 ? -15.225 -1.248 -8.972 1.00 93.44 72 SER A N 1
ATOM 585 C CA . SER A 1 72 ? -14.407 -1.427 -10.179 1.00 93.44 72 SER A CA 1
ATOM 586 C C . SER A 1 72 ? -14.939 -0.653 -11.391 1.00 93.44 72 SER A C 1
ATOM 588 O O . SER A 1 72 ? -14.213 -0.465 -12.364 1.00 93.44 72 SER A O 1
ATOM 590 N N . LYS A 1 73 ? -16.198 -0.188 -11.374 1.00 93.25 73 LYS A N 1
ATOM 591 C CA . LYS A 1 73 ? -16.815 0.511 -12.520 1.00 93.25 73 LYS A CA 1
ATOM 592 C C . LYS A 1 73 ? -16.041 1.759 -12.982 1.00 93.25 73 LYS A C 1
ATOM 594 O O . LYS A 1 73 ? -15.840 1.883 -14.190 1.00 93.25 73 LYS A O 1
ATOM 599 N N . PRO A 1 74 ? -15.564 2.656 -12.093 1.00 95.00 74 PRO A N 1
ATOM 600 C CA . PRO A 1 74 ? -14.760 3.809 -12.495 1.00 95.00 74 PRO A CA 1
ATOM 601 C C . PRO A 1 74 ? -13.458 3.418 -13.197 1.00 95.00 74 PRO A C 1
ATOM 603 O O . PRO A 1 74 ? -13.046 4.114 -14.117 1.00 95.00 74 PRO A O 1
ATOM 606 N N . LEU A 1 75 ? -12.839 2.292 -12.820 1.00 94.12 75 LEU A N 1
ATOM 607 C CA . LEU A 1 75 ? -11.630 1.797 -13.484 1.00 94.12 75 LEU A CA 1
ATOM 608 C C . LEU A 1 75 ? -11.915 1.389 -14.935 1.00 94.12 75 LEU A C 1
ATOM 610 O O . LEU A 1 75 ? -11.139 1.722 -15.826 1.00 94.12 75 LEU A O 1
ATOM 614 N N . PHE A 1 76 ? -13.038 0.711 -15.189 1.00 93.25 76 PHE A N 1
ATOM 615 C CA . PHE A 1 76 ? -13.442 0.365 -16.555 1.00 93.25 76 PHE A CA 1
ATOM 616 C C . PHE A 1 76 ? -13.777 1.606 -17.381 1.00 93.25 76 PHE A C 1
ATOM 618 O O . PHE A 1 76 ? -13.349 1.701 -18.528 1.00 93.25 76 PHE A O 1
ATOM 625 N N . LEU A 1 77 ? -14.480 2.581 -16.793 1.00 95.81 77 LEU A N 1
ATOM 626 C CA . LEU A 1 77 ? -14.754 3.857 -17.455 1.00 95.81 77 LEU A CA 1
ATOM 627 C C . LEU A 1 77 ? -13.454 4.592 -17.799 1.00 95.81 77 LEU A C 1
ATOM 629 O O . LEU A 1 77 ? -13.288 5.040 -18.928 1.00 95.81 77 LEU A O 1
ATOM 633 N N . PHE A 1 78 ? -12.514 4.662 -16.856 1.00 95.25 78 PHE A N 1
ATOM 634 C CA . PHE A 1 78 ? -11.191 5.232 -17.092 1.00 95.25 78 PHE A CA 1
ATOM 635 C C . PHE A 1 78 ? -10.455 4.506 -18.223 1.00 95.25 78 PHE A C 1
ATOM 637 O O . PHE A 1 78 ? -9.911 5.158 -19.107 1.00 95.25 78 PHE A O 1
ATOM 644 N N . GLY A 1 79 ? -10.485 3.171 -18.242 1.00 94.88 79 GLY A N 1
ATOM 645 C CA . GLY A 1 79 ? -9.887 2.378 -19.316 1.00 94.88 79 GLY A CA 1
ATOM 646 C C . GLY A 1 79 ? -10.501 2.665 -20.688 1.00 94.88 79 GLY A C 1
ATOM 647 O O . GLY A 1 79 ? -9.766 2.809 -21.660 1.00 94.88 79 GLY A O 1
ATOM 648 N N . LEU A 1 80 ? -11.826 2.815 -20.770 1.00 95.25 80 LEU A N 1
ATOM 649 C CA . LEU A 1 80 ? -12.516 3.192 -22.009 1.00 95.25 80 LEU A CA 1
ATOM 650 C C . LEU A 1 80 ? -12.135 4.601 -22.473 1.00 95.25 80 LEU A C 1
ATOM 652 O O . LEU A 1 80 ? -11.851 4.798 -23.651 1.00 95.25 80 LEU A O 1
ATOM 656 N N . VAL A 1 81 ? -12.084 5.566 -21.550 1.00 96.00 81 VAL A N 1
ATOM 657 C CA . VAL A 1 81 ? -11.646 6.937 -21.853 1.00 96.00 81 VAL A CA 1
ATOM 658 C C . VAL A 1 81 ? -10.191 6.948 -22.321 1.00 96.00 81 VAL A C 1
ATOM 660 O O . VAL A 1 81 ? -9.881 7.615 -23.302 1.00 96.00 81 VAL A O 1
ATOM 663 N N . ALA A 1 82 ? -9.309 6.177 -21.680 1.00 93.94 82 ALA A N 1
ATOM 664 C CA . ALA A 1 82 ? -7.912 6.051 -22.085 1.00 93.94 82 ALA A CA 1
ATOM 665 C C . ALA A 1 82 ? -7.775 5.436 -23.488 1.00 93.94 82 ALA A C 1
ATOM 667 O O . ALA A 1 82 ? -7.018 5.953 -24.302 1.00 93.94 82 ALA A O 1
ATOM 668 N N . LEU A 1 83 ? -8.545 4.387 -23.800 1.00 93.12 83 LEU A N 1
ATOM 669 C CA . LEU A 1 83 ? -8.582 3.784 -25.137 1.00 93.12 83 LEU A CA 1
ATOM 670 C C . LEU A 1 83 ? -9.064 4.776 -26.200 1.00 93.12 83 LEU A C 1
ATOM 672 O O . LEU A 1 83 ? -8.448 4.878 -27.257 1.00 93.12 83 LEU A O 1
ATOM 676 N N . ALA A 1 84 ? -10.130 5.528 -25.915 1.00 93.69 84 ALA A N 1
ATOM 677 C CA . ALA A 1 84 ? -10.641 6.551 -26.823 1.00 93.69 84 ALA A CA 1
ATOM 678 C C . ALA A 1 84 ? -9.628 7.689 -27.029 1.00 93.69 84 ALA A C 1
ATOM 680 O O . ALA A 1 84 ? -9.429 8.136 -28.156 1.00 93.69 84 ALA A O 1
ATOM 681 N N . ALA A 1 85 ? -8.954 8.124 -25.961 1.00 92.75 85 ALA A N 1
ATOM 682 C CA . ALA A 1 85 ? -7.922 9.153 -26.027 1.00 92.75 85 ALA A CA 1
ATOM 683 C C . ALA A 1 85 ? -6.702 8.698 -26.845 1.00 92.75 85 ALA A C 1
ATOM 685 O O . ALA A 1 85 ? -6.231 9.457 -27.686 1.00 92.75 85 ALA A O 1
ATOM 686 N N . SER A 1 86 ? -6.229 7.460 -26.660 1.00 90.81 86 SER A N 1
ATOM 687 C CA . SER A 1 86 ? -5.153 6.878 -27.477 1.00 90.81 86 SER A CA 1
ATOM 688 C C . SER A 1 86 ? -5.564 6.715 -28.940 1.00 90.81 86 SER A C 1
ATOM 690 O O . SER A 1 86 ? -4.838 7.115 -29.839 1.00 90.81 86 SER A O 1
ATOM 692 N N . ALA A 1 87 ? -6.778 6.228 -29.213 1.00 90.25 87 ALA A N 1
ATOM 693 C CA . ALA A 1 87 ? -7.279 6.167 -30.585 1.00 90.25 87 ALA A CA 1
ATOM 694 C C . ALA A 1 87 ? -7.327 7.562 -31.237 1.00 90.25 87 ALA A C 1
ATOM 696 O O . ALA A 1 87 ? -6.940 7.711 -32.392 1.00 90.25 87 ALA A O 1
ATOM 697 N N . GLY A 1 88 ? -7.743 8.589 -30.487 1.00 89.94 88 GLY A N 1
ATOM 698 C CA . GLY A 1 88 ? -7.723 9.985 -30.930 1.00 89.94 88 GLY A CA 1
ATOM 699 C C . GLY A 1 88 ? -6.312 10.529 -31.181 1.00 89.94 88 GLY A C 1
ATOM 700 O O . GLY A 1 88 ? -6.111 11.292 -32.123 1.00 89.94 88 GLY A O 1
ATOM 701 N N . ALA A 1 89 ? -5.327 10.107 -30.385 1.00 89.38 89 ALA A N 1
ATOM 702 C CA . ALA A 1 89 ? -3.933 10.523 -30.519 1.00 89.38 89 ALA A CA 1
ATOM 703 C C . ALA A 1 89 ? -3.302 10.094 -31.854 1.00 89.38 89 ALA A C 1
ATOM 705 O O . ALA A 1 89 ? -2.414 10.784 -32.345 1.00 89.38 89 ALA A O 1
ATOM 706 N N . LEU A 1 90 ? -3.793 9.019 -32.482 1.00 85.69 90 LEU A N 1
ATOM 707 C CA . LEU A 1 90 ? -3.344 8.589 -33.815 1.00 85.69 90 LEU A CA 1
ATOM 708 C C . LEU A 1 90 ? -3.704 9.580 -34.934 1.00 85.69 90 LEU A C 1
ATOM 710 O O . LEU A 1 90 ? -3.132 9.500 -36.017 1.00 85.69 90 LEU A O 1
ATOM 714 N N . PHE A 1 91 ? -4.637 10.502 -34.682 1.00 89.69 91 PHE A N 1
ATOM 715 C CA . PHE A 1 91 ? -5.088 11.510 -35.645 1.00 89.69 91 PHE A CA 1
ATOM 716 C C . PHE A 1 91 ? -4.489 12.901 -35.393 1.00 89.69 91 PHE A C 1
ATOM 718 O O . PHE A 1 91 ? -4.856 13.854 -36.078 1.00 89.69 91 PHE A O 1
ATOM 725 N N . ILE A 1 92 ? -3.601 13.041 -34.404 1.00 87.00 92 ILE A N 1
ATOM 726 C CA . ILE A 1 92 ? -2.991 14.316 -34.019 1.00 87.00 92 ILE A CA 1
ATOM 727 C C . ILE A 1 92 ? -1.472 14.186 -34.136 1.00 87.00 92 ILE A C 1
ATOM 729 O O . ILE A 1 92 ? -0.887 13.221 -33.647 1.00 87.00 92 ILE A O 1
ATOM 733 N N . ASP A 1 93 ? -0.817 15.188 -34.724 1.00 81.62 93 ASP A N 1
ATOM 734 C CA . ASP A 1 93 ? 0.644 15.268 -34.737 1.00 81.62 93 ASP A CA 1
ATOM 735 C C . ASP A 1 93 ? 1.173 15.611 -33.340 1.00 81.62 93 ASP A C 1
ATOM 737 O O . ASP A 1 93 ? 1.291 16.771 -32.940 1.00 81.62 93 ASP A O 1
ATOM 741 N N . ILE A 1 94 ? 1.476 14.569 -32.566 1.00 80.50 94 ILE A N 1
ATOM 742 C CA . ILE A 1 94 ? 2.065 14.698 -31.234 1.00 80.50 94 ILE A CA 1
ATOM 743 C C . ILE A 1 94 ? 3.592 14.629 -31.364 1.00 80.50 94 ILE A C 1
ATOM 745 O O . ILE A 1 94 ? 4.123 13.619 -31.840 1.00 80.50 94 ILE A O 1
ATOM 749 N N . PRO A 1 95 ? 4.337 15.652 -30.902 1.00 78.88 95 PRO A N 1
ATOM 750 C CA . PRO A 1 95 ? 5.791 15.634 -30.966 1.00 78.88 95 PRO A CA 1
ATOM 751 C C . PRO A 1 95 ? 6.350 14.464 -30.148 1.00 78.88 95 PRO A C 1
ATOM 753 O O . PRO A 1 95 ? 6.132 14.347 -28.939 1.00 78.88 95 PRO A O 1
ATOM 756 N N . THR A 1 96 ? 7.102 13.579 -30.805 1.00 75.19 96 THR A N 1
ATOM 757 C CA . THR A 1 96 ? 7.659 12.392 -30.153 1.00 75.19 96 THR A CA 1
ATOM 758 C C . THR A 1 96 ? 8.784 12.773 -29.193 1.00 75.19 96 THR A C 1
ATOM 760 O O . THR A 1 96 ? 9.843 13.248 -29.607 1.00 75.19 96 THR A O 1
ATOM 763 N N . LEU A 1 97 ? 8.606 12.501 -27.900 1.00 68.38 97 LEU A N 1
ATOM 764 C CA . LEU A 1 97 ? 9.668 12.682 -26.913 1.00 68.38 97 LEU A CA 1
ATOM 765 C C . LEU A 1 97 ? 10.712 11.556 -27.045 1.00 68.38 97 LEU A C 1
ATOM 767 O O . LEU A 1 97 ? 10.379 10.372 -26.936 1.00 68.38 97 LEU A O 1
ATOM 771 N N . LYS A 1 98 ? 11.991 11.916 -27.219 1.00 74.44 98 LYS A N 1
ATOM 772 C CA . LYS A 1 98 ? 13.136 10.978 -27.251 1.00 74.44 98 LYS A CA 1
ATOM 773 C C . LYS A 1 98 ? 13.079 9.928 -28.381 1.00 74.44 98 LYS A C 1
ATOM 775 O O . LYS A 1 98 ? 13.460 8.780 -28.157 1.00 74.44 98 LYS A O 1
ATOM 780 N N . GLY A 1 99 ? 12.580 10.298 -29.566 1.00 75.81 99 GLY A N 1
ATOM 781 C CA . GLY A 1 99 ? 12.615 9.444 -30.769 1.00 75.81 99 GLY A CA 1
ATOM 782 C C . GLY A 1 99 ? 11.795 8.150 -30.670 1.00 75.81 99 GLY A C 1
ATOM 783 O O . GLY A 1 99 ? 12.098 7.161 -31.331 1.00 75.81 99 GLY A O 1
ATOM 784 N N . ARG A 1 100 ? 10.787 8.117 -29.794 1.00 78.62 100 ARG A N 1
ATOM 785 C CA . ARG A 1 100 ? 9.899 6.963 -29.590 1.00 78.62 100 ARG A CA 1
ATOM 786 C C . ARG A 1 100 ? 8.646 7.120 -30.447 1.00 78.62 100 ARG A C 1
ATOM 788 O O . ARG A 1 100 ? 8.036 8.182 -30.412 1.00 78.62 100 ARG A O 1
ATOM 795 N N . SER A 1 101 ? 8.221 6.060 -31.131 1.00 85.00 101 SER A N 1
ATOM 796 C CA . SER A 1 101 ? 6.947 6.061 -31.859 1.00 85.00 101 SER A CA 1
ATOM 797 C C . SER A 1 101 ? 5.751 6.190 -30.910 1.00 85.00 101 SER A C 1
ATOM 799 O O . SER A 1 101 ? 5.787 5.665 -29.792 1.00 85.00 101 SER A O 1
ATOM 801 N N . VAL A 1 102 ? 4.682 6.845 -31.378 1.00 84.75 102 VAL A N 1
ATOM 802 C CA . VAL A 1 102 ? 3.410 6.995 -30.646 1.00 84.75 102 VAL A CA 1
ATOM 803 C C . VAL A 1 102 ? 2.873 5.622 -30.228 1.00 84.75 102 VAL A C 1
ATOM 805 O O . VAL A 1 102 ? 2.725 5.361 -29.037 1.00 84.75 102 VAL A O 1
ATOM 808 N N . LEU A 1 103 ? 2.760 4.681 -31.174 1.00 85.31 103 LEU A N 1
ATOM 809 C CA . LEU A 1 103 ? 2.317 3.304 -30.906 1.00 85.31 103 LEU A CA 1
ATOM 810 C C . LEU A 1 103 ? 3.162 2.585 -29.842 1.00 85.31 103 LEU A C 1
ATOM 812 O O . LEU A 1 103 ? 2.636 1.851 -29.007 1.00 85.31 103 LEU A O 1
ATOM 816 N N . GLY A 1 104 ? 4.483 2.792 -29.840 1.00 85.25 104 GLY A N 1
ATOM 817 C CA . GLY A 1 104 ? 5.368 2.178 -28.849 1.00 85.25 104 GLY A CA 1
ATOM 818 C C . GLY A 1 104 ? 5.171 2.744 -27.439 1.00 85.25 104 GLY A C 1
ATOM 819 O O . GLY A 1 104 ? 5.333 2.021 -26.451 1.00 85.25 104 GLY A O 1
ATOM 820 N N . GLN A 1 105 ? 4.823 4.028 -27.329 1.00 85.88 105 GLN A N 1
ATOM 821 C CA . GLN A 1 105 ? 4.479 4.655 -26.053 1.00 85.88 105 GLN A CA 1
ATOM 822 C C . GLN A 1 105 ? 3.102 4.198 -25.562 1.00 85.88 105 GLN A C 1
ATOM 824 O O . GLN A 1 105 ? 2.970 3.837 -24.393 1.00 85.88 105 GLN A O 1
ATOM 829 N N . GLU A 1 106 ? 2.116 4.134 -26.455 1.00 89.06 106 GLU A N 1
ATOM 830 C CA . GLU A 1 106 ? 0.765 3.662 -26.145 1.00 89.06 106 GLU A CA 1
ATOM 831 C C . GLU A 1 106 ? 0.758 2.208 -25.688 1.00 89.06 106 GLU A C 1
ATOM 833 O O . GLU A 1 106 ? 0.218 1.902 -24.629 1.00 89.06 106 GLU A O 1
ATOM 838 N N . ALA A 1 107 ? 1.438 1.312 -26.411 1.00 89.56 107 ALA A N 1
ATOM 839 C CA . ALA A 1 107 ? 1.543 -0.092 -26.023 1.00 89.56 107 ALA A CA 1
ATOM 840 C C . ALA A 1 107 ? 2.117 -0.244 -24.605 1.00 89.56 107 ALA A C 1
ATOM 842 O O . ALA A 1 107 ? 1.613 -1.026 -23.800 1.00 89.56 107 ALA A O 1
ATOM 843 N N . ARG A 1 108 ? 3.139 0.550 -24.257 1.00 87.00 108 ARG A N 1
ATOM 844 C CA . ARG A 1 108 ? 3.700 0.563 -22.900 1.00 87.00 108 ARG A CA 1
ATOM 845 C C . ARG A 1 108 ? 2.694 1.079 -21.873 1.00 87.00 108 ARG A C 1
ATOM 847 O O . ARG A 1 108 ? 2.576 0.474 -20.810 1.00 87.00 108 ARG A O 1
ATOM 854 N N . ALA A 1 109 ? 1.983 2.163 -22.178 1.00 89.44 109 ALA A N 1
ATOM 855 C CA . ALA A 1 109 ? 0.961 2.720 -21.298 1.00 89.44 109 ALA A CA 1
ATOM 856 C C . ALA A 1 109 ? -0.173 1.713 -21.046 1.00 89.44 109 ALA A C 1
ATOM 858 O O . ALA A 1 109 ? -0.574 1.518 -19.898 1.00 89.44 109 ALA A O 1
ATOM 859 N N . PHE A 1 110 ? -0.621 0.997 -22.081 1.00 91.81 110 PHE A N 1
ATOM 860 C CA . PHE A 1 110 ? -1.621 -0.061 -21.951 1.00 91.81 110 PHE A CA 1
ATOM 861 C C . PHE A 1 110 ? -1.124 -1.237 -21.120 1.00 91.81 110 PHE A C 1
ATOM 863 O O . PHE A 1 110 ? -1.859 -1.716 -20.260 1.00 91.81 110 PHE A O 1
ATOM 870 N N . VAL A 1 111 ? 0.126 -1.673 -21.295 1.00 90.44 111 VAL A N 1
ATOM 871 C CA . VAL A 1 111 ? 0.714 -2.708 -20.429 1.00 90.44 111 VAL A CA 1
ATOM 872 C C . VAL A 1 111 ? 0.715 -2.251 -18.967 1.00 90.44 111 VAL A C 1
ATOM 874 O O . VAL A 1 111 ? 0.308 -3.012 -18.090 1.00 90.44 111 VAL A O 1
ATOM 877 N N . THR A 1 112 ? 1.097 -1.001 -18.686 1.00 89.12 112 THR A N 1
ATOM 878 C CA . THR A 1 112 ? 1.039 -0.440 -17.327 1.00 89.12 112 THR A CA 1
ATOM 879 C C . THR A 1 112 ? -0.390 -0.406 -16.780 1.00 89.12 112 THR A C 1
ATOM 881 O O . THR A 1 112 ? -0.606 -0.800 -15.633 1.00 89.12 112 THR A O 1
ATOM 884 N N . LEU A 1 113 ? -1.369 -0.002 -17.593 1.00 92.56 113 LEU A N 1
ATOM 885 C CA . LEU A 1 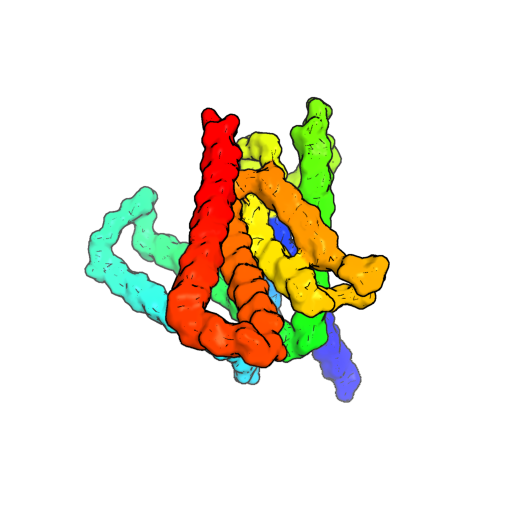113 ? -2.781 0.010 -17.213 1.00 92.56 113 LEU A CA 1
ATOM 886 C C . LEU A 1 113 ? -3.299 -1.397 -16.900 1.00 92.56 113 LEU A C 1
ATOM 888 O O . LEU A 1 113 ? -3.952 -1.587 -15.879 1.00 92.56 113 LEU A O 1
ATOM 892 N N . VAL A 1 114 ? -2.979 -2.388 -17.737 1.00 92.25 114 VAL A N 1
ATOM 893 C CA . VAL A 1 114 ? -3.376 -3.790 -17.538 1.00 92.25 114 VAL A CA 1
ATOM 894 C C . VAL A 1 114 ? -2.777 -4.347 -16.250 1.00 92.25 114 VAL A C 1
ATOM 896 O O . VAL A 1 114 ? -3.491 -4.987 -15.480 1.00 92.25 114 VAL A O 1
ATOM 899 N N . ILE A 1 115 ? -1.498 -4.074 -15.974 1.00 90.88 115 ILE A N 1
ATOM 900 C CA . ILE A 1 115 ? -0.854 -4.493 -14.721 1.00 90.88 115 ILE A CA 1
ATOM 901 C C . ILE A 1 115 ? -1.552 -3.833 -13.525 1.00 90.88 115 ILE A C 1
ATOM 903 O O . ILE A 1 115 ? -1.953 -4.530 -12.594 1.00 90.88 115 ILE A O 1
ATOM 907 N N . GLY A 1 116 ? -1.758 -2.513 -13.558 1.00 92.06 116 GLY A N 1
ATOM 908 C CA . GLY A 1 116 ? -2.449 -1.790 -12.487 1.00 92.06 116 GLY A CA 1
ATOM 909 C C . GLY A 1 116 ? -3.874 -2.300 -12.254 1.00 92.06 116 GLY A C 1
ATOM 910 O O . GLY A 1 116 ? -4.269 -2.539 -11.112 1.00 92.06 116 GLY A O 1
ATOM 911 N N . ALA A 1 117 ? -4.622 -2.550 -13.330 1.00 93.69 117 ALA A N 1
ATOM 912 C CA . ALA A 1 117 ? -5.968 -3.104 -13.272 1.00 93.69 117 ALA A CA 1
ATOM 913 C C . ALA A 1 117 ? -5.982 -4.530 -12.709 1.00 93.69 117 ALA A C 1
ATOM 915 O O . ALA A 1 117 ? -6.834 -4.845 -11.884 1.00 93.69 117 ALA A O 1
ATOM 916 N N . ALA A 1 118 ? -5.025 -5.381 -13.088 1.00 93.88 118 ALA A N 1
ATOM 917 C CA . ALA A 1 118 ? -4.904 -6.730 -12.545 1.00 93.88 118 ALA A CA 1
ATOM 918 C C . ALA A 1 118 ? -4.682 -6.715 -11.027 1.00 93.88 118 ALA A C 1
ATOM 920 O O . ALA A 1 118 ? -5.373 -7.432 -10.303 1.00 93.88 118 ALA A O 1
ATOM 921 N N . PHE A 1 119 ? -3.767 -5.868 -10.542 1.00 93.81 119 PHE A N 1
ATOM 922 C CA . PHE A 1 119 ? -3.561 -5.667 -9.108 1.00 93.81 119 PHE A CA 1
ATOM 923 C C . PHE A 1 119 ? -4.839 -5.170 -8.432 1.00 93.81 119 PHE A C 1
ATOM 925 O O . PHE A 1 119 ? -5.304 -5.789 -7.480 1.00 93.81 119 PHE A O 1
ATOM 932 N N . TYR A 1 120 ? -5.447 -4.103 -8.947 1.00 94.62 120 TYR A N 1
ATOM 933 C CA . TYR A 1 120 ? -6.668 -3.550 -8.370 1.00 94.62 120 TYR A CA 1
ATOM 934 C C . TYR A 1 120 ? -7.788 -4.598 -8.273 1.00 94.62 120 TYR A C 1
ATOM 936 O O . TYR A 1 120 ? -8.345 -4.813 -7.198 1.00 94.62 120 TYR A O 1
ATOM 944 N N . LEU A 1 121 ? -8.091 -5.293 -9.374 1.00 95.44 121 LEU A N 1
ATOM 945 C CA . LEU A 1 121 ? -9.198 -6.246 -9.440 1.00 95.44 121 LEU A CA 1
ATOM 946 C C . LEU A 1 121 ? -8.969 -7.459 -8.540 1.00 95.44 121 LEU A C 1
ATOM 948 O O . LEU A 1 121 ? -9.901 -7.903 -7.876 1.00 95.44 121 LEU A O 1
ATOM 952 N N . ILE A 1 122 ? -7.740 -7.982 -8.482 1.00 95.44 122 ILE A N 1
ATOM 953 C CA . ILE A 1 122 ? -7.397 -9.078 -7.571 1.00 95.44 122 ILE A CA 1
ATOM 954 C C . ILE A 1 122 ? -7.601 -8.652 -6.118 1.00 95.44 122 ILE A C 1
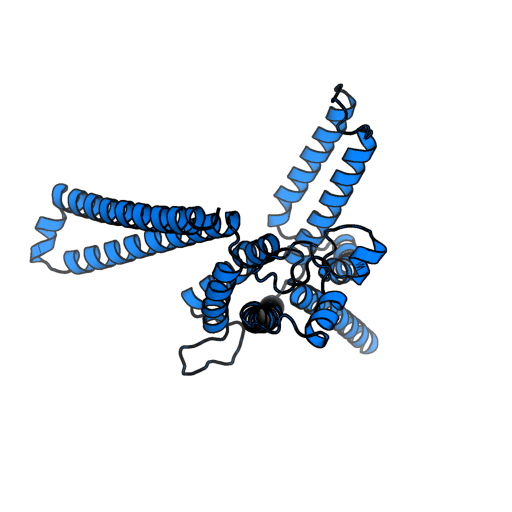ATOM 956 O O . ILE A 1 122 ? -8.258 -9.368 -5.363 1.00 95.44 122 ILE A O 1
ATOM 960 N N . PHE A 1 123 ? -7.098 -7.478 -5.733 1.00 93.31 123 PHE A N 1
ATOM 961 C CA . PHE A 1 123 ? -7.196 -7.022 -4.350 1.00 93.31 123 PHE A CA 1
ATOM 962 C C . PHE A 1 123 ? -8.614 -6.633 -3.935 1.00 93.31 123 PHE A C 1
ATOM 964 O O . PHE A 1 123 ? -8.987 -6.844 -2.783 1.00 93.31 123 PHE A O 1
ATOM 971 N N . ALA A 1 124 ? -9.412 -6.117 -4.867 1.00 92.94 124 ALA A N 1
ATOM 972 C CA . ALA A 1 124 ? -10.800 -5.765 -4.614 1.00 92.94 124 ALA A CA 1
ATOM 973 C C . ALA A 1 124 ? -11.720 -6.998 -4.577 1.00 92.94 124 ALA A C 1
ATOM 975 O O . ALA A 1 124 ? -12.677 -7.021 -3.810 1.00 92.94 124 ALA A O 1
ATOM 976 N N . ALA A 1 125 ? -11.463 -8.019 -5.405 1.00 93.00 125 ALA A N 1
ATOM 977 C CA . ALA A 1 125 ? -12.383 -9.145 -5.577 1.00 93.00 125 ALA A CA 1
ATOM 978 C C . ALA A 1 125 ? -12.043 -10.385 -4.734 1.00 93.00 125 ALA A C 1
ATOM 980 O O . ALA A 1 125 ? -12.925 -11.221 -4.519 1.00 93.00 125 ALA A O 1
ATOM 981 N N . TYR A 1 126 ? -10.782 -10.575 -4.321 1.00 93.25 126 TYR A N 1
ATOM 982 C CA . TYR A 1 126 ? -10.366 -11.808 -3.640 1.00 93.25 126 TYR A CA 1
ATOM 983 C C . TYR A 1 126 ? -10.946 -11.961 -2.225 1.00 93.25 126 TYR A C 1
ATOM 985 O O . TYR A 1 126 ? -11.515 -13.024 -1.962 1.00 93.25 126 TYR A O 1
ATOM 993 N N . PRO A 1 127 ? -10.873 -10.954 -1.327 1.00 92.31 127 PRO A N 1
ATOM 994 C CA . PRO A 1 127 ? -11.412 -11.068 0.027 1.00 92.31 127 PRO A CA 1
ATOM 995 C C . PRO A 1 127 ? -12.946 -10.996 -0.003 1.00 92.31 127 PRO A C 1
ATOM 997 O O . PRO A 1 127 ? -13.531 -9.917 0.036 1.00 92.31 127 PRO A O 1
ATOM 1000 N N . ARG A 1 128 ? -13.611 -12.151 -0.103 1.00 86.69 128 ARG A N 1
ATOM 1001 C CA . ARG A 1 128 ? -15.081 -12.226 -0.229 1.00 86.69 128 ARG A CA 1
ATOM 1002 C C . ARG A 1 128 ? -15.804 -12.423 1.094 1.00 86.69 128 ARG A C 1
ATOM 1004 O O . ARG A 1 128 ? -16.979 -12.093 1.212 1.00 86.69 128 ARG A O 1
ATOM 1011 N N . GLU A 1 129 ? -15.103 -12.977 2.071 1.00 89.44 129 GLU A N 1
ATOM 1012 C CA . GLU A 1 129 ? -15.640 -13.320 3.382 1.00 89.44 129 GLU A CA 1
ATOM 1013 C C . GLU A 1 129 ? -14.901 -12.548 4.473 1.00 89.44 129 GLU A C 1
ATOM 1015 O O . GLU A 1 129 ? -13.708 -12.254 4.352 1.00 89.44 129 GLU A O 1
ATOM 1020 N N . GLU A 1 130 ? -15.584 -12.282 5.583 1.00 88.88 130 GLU A N 1
ATOM 1021 C CA . GLU A 1 130 ? -14.995 -11.591 6.733 1.00 88.88 130 GLU A CA 1
ATOM 1022 C C . GLU A 1 130 ? -13.769 -12.336 7.288 1.00 88.88 130 GLU A C 1
ATOM 1024 O O . GLU A 1 130 ? -12.768 -11.722 7.664 1.00 88.88 130 GLU A O 1
ATOM 1029 N N . GLU A 1 131 ? -13.790 -13.673 7.282 1.00 89.00 131 GLU A N 1
ATOM 1030 C CA . GLU A 1 131 ? -12.638 -14.474 7.699 1.00 89.00 131 GLU A CA 1
ATOM 1031 C C . GLU A 1 131 ? -11.426 -14.250 6.777 1.00 89.00 131 GLU A C 1
ATOM 1033 O O . GLU A 1 131 ? -10.295 -14.104 7.252 1.00 89.00 131 GLU A O 1
ATOM 1038 N N . GLN A 1 132 ? -11.649 -14.182 5.462 1.00 90.31 132 GLN A N 1
ATOM 1039 C CA . GLN A 1 132 ? -10.595 -13.926 4.477 1.00 90.31 132 GLN A CA 1
ATOM 1040 C C . GLN A 1 132 ? -10.053 -12.503 4.602 1.00 90.31 132 GLN A C 1
ATOM 1042 O O . GLN A 1 132 ? -8.839 -12.302 4.527 1.00 90.31 132 GLN A O 1
ATOM 1047 N N . LEU A 1 133 ? -10.920 -11.519 4.851 1.00 91.69 133 LEU A N 1
ATOM 1048 C CA . LEU A 1 133 ? -10.507 -10.143 5.109 1.00 91.69 133 LEU A CA 1
ATOM 1049 C C . LEU A 1 133 ? -9.645 -10.059 6.375 1.00 91.69 133 LEU A C 1
ATOM 1051 O O . LEU A 1 133 ? -8.552 -9.500 6.341 1.00 91.69 133 LEU A O 1
ATOM 1055 N N . ASN A 1 134 ? -10.061 -10.702 7.466 1.00 91.25 134 ASN A N 1
ATOM 1056 C CA . ASN A 1 134 ? -9.275 -10.764 8.698 1.00 91.25 134 ASN A CA 1
ATOM 1057 C C . ASN A 1 134 ? -7.912 -11.444 8.489 1.00 91.25 134 ASN A C 1
ATOM 1059 O O . ASN A 1 134 ? -6.894 -10.964 8.993 1.00 91.25 134 ASN A O 1
ATOM 1063 N N . LYS A 1 135 ? -7.852 -12.537 7.714 1.00 92.12 135 LYS A N 1
ATOM 1064 C CA . LYS A 1 135 ? -6.578 -13.171 7.323 1.00 92.12 135 LYS A CA 1
ATOM 1065 C C . LYS A 1 135 ? -5.713 -12.227 6.487 1.00 92.12 135 LYS A C 1
ATOM 1067 O O . LYS A 1 135 ? -4.518 -12.126 6.742 1.00 92.12 135 LYS A O 1
ATOM 1072 N N . THR A 1 136 ? -6.311 -11.514 5.535 1.00 94.88 136 THR A N 1
ATOM 1073 C CA . THR A 1 136 ? -5.631 -10.512 4.699 1.00 94.88 136 THR A CA 1
ATOM 1074 C C . THR A 1 136 ? -4.986 -9.440 5.562 1.00 94.88 136 THR A C 1
ATOM 1076 O O . THR A 1 136 ? -3.789 -9.195 5.440 1.00 94.88 136 THR A O 1
ATOM 1079 N N . LEU A 1 137 ? -5.753 -8.865 6.493 1.00 93.81 137 LEU A N 1
ATOM 1080 C CA . LEU A 1 137 ? -5.248 -7.874 7.433 1.00 93.81 137 LEU A CA 1
ATOM 1081 C C . LEU A 1 137 ? -4.070 -8.433 8.228 1.00 93.81 137 LEU A C 1
ATOM 1083 O O . LEU A 1 137 ? -3.029 -7.786 8.276 1.00 93.81 137 LEU A O 1
ATOM 1087 N N . ARG A 1 138 ? -4.165 -9.646 8.786 1.00 94.38 138 ARG A N 1
ATOM 1088 C CA . ARG A 1 138 ? -3.032 -10.268 9.496 1.00 94.38 138 ARG A CA 1
ATOM 1089 C C . ARG A 1 138 ? -1.784 -10.358 8.626 1.00 94.38 138 ARG A C 1
ATOM 1091 O O . ARG A 1 138 ? -0.715 -9.976 9.085 1.00 94.38 138 ARG A O 1
ATOM 1098 N N . TRP A 1 139 ? -1.906 -10.818 7.382 1.00 95.94 139 TRP A N 1
ATOM 1099 C CA . TRP A 1 139 ? -0.755 -10.935 6.487 1.00 95.94 139 TRP A CA 1
ATOM 1100 C C . TRP A 1 139 ? -0.140 -9.583 6.121 1.00 95.94 139 TRP A C 1
ATOM 1102 O O . TRP A 1 139 ? 1.084 -9.483 6.093 1.00 95.94 139 TRP A O 1
ATOM 1112 N N . ILE A 1 140 ? -0.953 -8.540 5.919 1.00 95.88 140 ILE A N 1
ATOM 1113 C CA . ILE A 1 140 ? -0.456 -7.171 5.703 1.00 95.88 140 ILE A CA 1
ATOM 1114 C C . ILE A 1 140 ? 0.327 -6.691 6.930 1.00 95.88 140 ILE A C 1
ATOM 1116 O O . ILE A 1 140 ? 1.429 -6.169 6.787 1.00 95.88 140 ILE A O 1
ATOM 1120 N N . HIS A 1 141 ? -0.194 -6.908 8.141 1.00 94.94 141 HIS A N 1
ATOM 1121 C CA . HIS A 1 141 ? 0.513 -6.531 9.367 1.00 94.94 141 HIS A CA 1
ATOM 1122 C C . HIS A 1 141 ? 1.810 -7.321 9.557 1.00 94.94 141 HIS A C 1
ATOM 1124 O O . HIS A 1 141 ? 2.799 -6.742 9.992 1.00 94.94 141 HIS A O 1
ATOM 1130 N N . ILE A 1 142 ? 1.839 -8.612 9.208 1.00 95.12 142 ILE A N 1
ATOM 1131 C CA . ILE A 1 142 ? 3.069 -9.416 9.256 1.00 95.12 142 ILE A CA 1
ATOM 1132 C C . ILE A 1 142 ? 4.085 -8.896 8.231 1.00 95.12 142 ILE A C 1
ATOM 1134 O O . ILE A 1 142 ? 5.247 -8.722 8.581 1.00 95.12 142 ILE A O 1
ATOM 1138 N N . GLY A 1 143 ? 3.664 -8.586 7.000 1.00 95.19 143 GLY A N 1
ATOM 1139 C CA . GLY A 1 143 ? 4.534 -7.966 5.993 1.00 95.19 143 GLY A CA 1
ATOM 1140 C C . GLY A 1 143 ? 5.100 -6.626 6.472 1.00 95.19 143 GLY A C 1
ATOM 1141 O O . GLY A 1 143 ? 6.304 -6.388 6.387 1.00 95.19 143 GLY A O 1
ATOM 1142 N N . GLY A 1 144 ? 4.250 -5.793 7.075 1.00 94.56 144 GLY A N 1
ATOM 1143 C CA . GLY A 1 144 ? 4.654 -4.548 7.722 1.00 94.56 144 GLY A CA 1
ATOM 1144 C C . GLY A 1 144 ? 5.653 -4.767 8.861 1.00 94.56 144 GLY A C 1
ATOM 1145 O O . GLY A 1 144 ? 6.685 -4.112 8.894 1.00 94.56 144 GLY A O 1
ATOM 1146 N N . LEU A 1 145 ? 5.416 -5.741 9.742 1.00 94.75 145 LEU A N 1
ATOM 1147 C CA . LEU A 1 145 ? 6.330 -6.090 10.833 1.00 94.75 145 LEU A CA 1
ATOM 1148 C C . LEU A 1 145 ? 7.697 -6.568 10.318 1.00 94.75 145 LEU A C 1
ATOM 1150 O O . LEU A 1 145 ? 8.725 -6.194 10.881 1.00 94.75 145 LEU A O 1
ATOM 1154 N N . VAL A 1 146 ? 7.725 -7.375 9.253 1.00 94.25 146 VAL A N 1
ATOM 1155 C CA . VAL A 1 146 ? 8.966 -7.840 8.606 1.00 94.25 146 VAL A CA 1
ATOM 1156 C C . VAL A 1 146 ? 9.756 -6.656 8.054 1.00 94.25 146 VAL A C 1
ATOM 1158 O O . VAL A 1 146 ? 10.955 -6.540 8.305 1.00 94.25 146 VAL A O 1
ATOM 1161 N N . MET A 1 147 ? 9.076 -5.754 7.345 1.00 94.12 147 MET A N 1
ATOM 1162 C CA . MET A 1 147 ? 9.673 -4.522 6.836 1.00 94.12 147 MET A CA 1
ATOM 1163 C C . MET A 1 147 ? 10.243 -3.660 7.964 1.00 94.12 147 MET A C 1
ATOM 1165 O O . MET A 1 147 ? 11.394 -3.245 7.862 1.00 94.12 147 MET A O 1
ATOM 1169 N N . MET A 1 148 ? 9.469 -3.452 9.032 1.00 92.75 148 MET A N 1
ATOM 1170 C CA . MET A 1 148 ? 9.867 -2.660 10.197 1.00 92.75 148 MET A CA 1
ATOM 1171 C C . MET A 1 148 ? 11.069 -3.268 10.924 1.00 92.75 148 MET A C 1
ATOM 1173 O O . MET A 1 148 ? 12.042 -2.606 11.256 1.00 92.75 148 MET A O 1
ATOM 1177 N N . THR A 1 149 ? 11.061 -4.582 11.127 1.00 93.12 149 THR A N 1
ATOM 1178 C CA . THR A 1 149 ? 12.200 -5.270 11.748 1.00 93.12 149 THR A CA 1
ATOM 1179 C C . THR A 1 149 ? 13.475 -5.049 10.929 1.00 93.12 149 THR A C 1
ATOM 1181 O O . THR A 1 149 ? 14.544 -4.791 11.483 1.00 93.12 149 THR A O 1
ATOM 1184 N N . TRP A 1 150 ? 13.365 -5.085 9.599 1.00 93.00 150 TRP A N 1
ATOM 1185 C CA . TRP A 1 150 ? 14.493 -4.815 8.715 1.00 93.00 150 TRP A CA 1
ATOM 1186 C C . TRP A 1 150 ? 14.961 -3.352 8.762 1.00 93.00 150 TRP A C 1
ATOM 1188 O O . TRP A 1 150 ? 16.165 -3.091 8.752 1.00 93.00 150 TRP A O 1
ATOM 1198 N N . THR A 1 151 ? 14.048 -2.382 8.837 1.00 91.69 151 THR A N 1
ATOM 1199 C CA . THR A 1 151 ? 14.400 -0.960 8.989 1.00 91.69 151 THR A CA 1
ATOM 1200 C C . THR A 1 151 ? 15.048 -0.653 10.330 1.00 91.69 151 THR A C 1
ATOM 1202 O O . THR A 1 151 ? 15.995 0.128 10.341 1.00 91.69 151 THR A O 1
ATOM 1205 N N . ILE A 1 152 ? 14.641 -1.301 11.426 1.00 91.00 152 ILE A N 1
ATOM 1206 C CA . ILE A 1 152 ? 15.329 -1.197 12.723 1.00 91.00 152 ILE A CA 1
ATOM 1207 C C . ILE A 1 152 ? 16.788 -1.651 12.589 1.00 91.00 152 ILE A C 1
ATOM 1209 O O . ILE A 1 152 ? 17.699 -0.952 13.033 1.00 91.00 152 ILE A O 1
ATOM 1213 N N . ILE A 1 153 ? 17.033 -2.787 11.925 1.00 89.56 153 ILE A N 1
ATOM 1214 C CA . ILE A 1 153 ? 18.396 -3.272 11.652 1.00 89.56 153 ILE A CA 1
ATOM 1215 C C . ILE A 1 153 ? 19.183 -2.225 10.848 1.00 89.56 153 ILE A C 1
ATOM 1217 O O . ILE A 1 153 ? 20.298 -1.867 11.226 1.00 89.56 153 ILE A O 1
ATOM 1221 N N . GLN A 1 154 ? 18.602 -1.680 9.773 1.00 88.69 154 GLN A N 1
ATOM 1222 C CA . GLN A 1 154 ? 19.240 -0.612 8.990 1.00 88.69 154 GLN A CA 1
ATOM 1223 C C . GLN A 1 154 ? 19.546 0.626 9.823 1.00 88.69 154 GLN A C 1
ATOM 1225 O O . GLN A 1 154 ? 20.630 1.187 9.702 1.00 88.69 154 GLN A O 1
ATOM 1230 N N . PHE A 1 155 ? 18.610 1.041 10.670 1.00 87.44 155 PHE A N 1
ATOM 1231 C CA . PHE A 1 155 ? 18.757 2.202 11.526 1.00 87.44 155 PHE A CA 1
ATOM 1232 C C . PHE A 1 155 ? 19.960 2.058 12.466 1.00 87.44 155 PHE A C 1
ATOM 1234 O O . PHE A 1 155 ? 20.787 2.966 12.537 1.00 87.44 155 PHE A O 1
ATOM 1241 N N . PHE A 1 156 ? 20.111 0.913 13.136 1.00 86.19 156 PHE A N 1
ATOM 1242 C CA . PHE A 1 156 ? 21.247 0.692 14.034 1.00 86.19 156 PHE A CA 1
ATOM 1243 C C . PHE A 1 156 ? 22.591 0.723 13.304 1.00 86.19 156 PHE A C 1
ATOM 1245 O O . PHE A 1 156 ? 23.542 1.315 13.809 1.00 86.19 156 PHE A O 1
ATOM 1252 N N . TYR A 1 157 ? 22.678 0.129 12.113 1.00 84.44 157 TYR A N 1
ATOM 1253 C CA . TYR A 1 157 ? 23.941 0.057 11.377 1.00 84.44 157 TYR A CA 1
ATOM 1254 C C . TYR A 1 157 ? 24.300 1.337 10.620 1.00 84.44 157 TYR A C 1
ATOM 1256 O O . TYR A 1 157 ? 25.479 1.652 10.500 1.00 84.44 157 TYR A O 1
ATOM 1264 N N . LEU A 1 158 ? 23.319 2.109 10.147 1.00 79.88 158 LEU A N 1
ATOM 1265 C CA . LEU A 1 158 ? 23.583 3.398 9.496 1.00 79.88 158 LEU A CA 1
ATOM 1266 C C . LEU A 1 158 ? 24.091 4.463 10.476 1.00 79.88 158 LEU A C 1
ATOM 1268 O O . LEU A 1 158 ? 24.794 5.377 10.062 1.00 79.88 158 LEU A O 1
ATOM 1272 N N . ASN A 1 159 ? 23.762 4.338 11.765 1.00 80.81 159 ASN A N 1
ATOM 1273 C CA . ASN A 1 159 ? 24.284 5.210 12.822 1.00 80.81 159 ASN A CA 1
ATOM 1274 C C . ASN A 1 159 ? 25.575 4.673 13.463 1.00 80.81 159 ASN A C 1
ATOM 1276 O O . ASN A 1 159 ? 26.083 5.266 14.413 1.00 80.81 159 ASN A O 1
ATOM 1280 N N . ASN A 1 160 ? 26.102 3.547 12.975 1.00 81.31 160 ASN A N 1
ATOM 1281 C CA . ASN A 1 160 ? 27.301 2.919 13.510 1.00 81.31 160 ASN A CA 1
ATOM 1282 C C . ASN A 1 160 ? 28.531 3.271 12.642 1.00 81.31 160 ASN A C 1
ATOM 1284 O O . ASN A 1 160 ? 28.461 3.110 11.421 1.00 81.31 160 ASN A O 1
ATOM 1288 N N . PRO A 1 161 ? 29.674 3.683 13.232 1.00 74.12 161 PRO A N 1
ATOM 1289 C CA . PRO A 1 161 ? 30.906 3.971 12.487 1.00 74.12 161 PRO A CA 1
ATOM 1290 C C . PRO A 1 161 ? 31.413 2.813 11.618 1.00 74.12 161 PRO A C 1
ATOM 1292 O O . PRO A 1 161 ? 32.066 3.046 10.605 1.00 74.12 161 PRO A O 1
ATOM 1295 N N . TYR A 1 162 ? 31.109 1.567 11.997 1.00 73.38 162 TYR A N 1
ATOM 1296 C CA . TYR A 1 162 ? 31.541 0.366 11.272 1.00 73.38 162 TYR A CA 1
ATOM 1297 C C . TYR A 1 162 ? 30.709 0.072 10.009 1.00 73.38 162 TYR A C 1
ATOM 1299 O O . TYR A 1 162 ? 31.032 -0.854 9.265 1.00 73.38 162 TYR A O 1
ATOM 1307 N N . GLY A 1 163 ? 29.658 0.856 9.746 1.00 74.31 163 GLY A N 1
ATOM 1308 C CA . GLY A 1 163 ? 28.822 0.732 8.556 1.00 74.31 163 GLY A CA 1
ATOM 1309 C C . GLY A 1 163 ? 27.906 -0.497 8.547 1.00 74.31 163 GLY A C 1
ATOM 1310 O O . GLY A 1 163 ? 27.653 -1.144 9.566 1.00 74.31 163 GLY A O 1
ATOM 1311 N N . PHE A 1 164 ? 27.359 -0.801 7.366 1.00 80.38 164 PHE A N 1
ATOM 1312 C CA . PHE A 1 164 ? 26.420 -1.908 7.174 1.00 80.38 164 PHE A CA 1
ATOM 1313 C C . PHE A 1 164 ? 27.174 -3.243 7.061 1.00 80.38 164 PHE A C 1
ATOM 1315 O O . PHE A 1 164 ? 28.074 -3.363 6.228 1.00 80.38 164 PHE A O 1
ATOM 1322 N N . PRO A 1 165 ? 26.843 -4.266 7.865 1.00 85.75 165 PRO A N 1
ATOM 1323 C CA . PRO A 1 165 ? 27.612 -5.498 7.883 1.00 85.75 165 PRO A CA 1
ATOM 1324 C C . PRO A 1 165 ? 27.367 -6.307 6.607 1.00 85.75 165 PRO A C 1
ATOM 1326 O O . PRO A 1 165 ? 26.250 -6.373 6.094 1.00 85.75 165 PRO A O 1
ATOM 1329 N N . VAL A 1 166 ? 28.406 -7.005 6.142 1.00 86.31 166 VAL A N 1
ATOM 1330 C CA . VAL A 1 166 ? 28.397 -7.757 4.872 1.00 86.31 166 VAL A CA 1
ATOM 1331 C C . VAL A 1 166 ? 27.248 -8.768 4.792 1.00 86.31 166 VAL A C 1
ATOM 1333 O O . VAL A 1 166 ? 26.650 -8.949 3.734 1.00 86.31 166 VAL A O 1
ATOM 1336 N N . TRP A 1 167 ? 26.904 -9.429 5.901 1.00 88.88 167 TRP A N 1
ATOM 1337 C CA . TRP A 1 167 ? 25.800 -10.393 5.920 1.00 88.88 167 TRP A CA 1
ATOM 1338 C C . TRP A 1 167 ? 24.443 -9.718 5.677 1.00 88.88 167 TRP A C 1
ATOM 1340 O O . TRP A 1 167 ? 23.630 -10.240 4.913 1.00 88.88 167 TRP A O 1
ATOM 1350 N N . ALA A 1 168 ? 24.205 -8.547 6.277 1.00 86.62 168 ALA A N 1
ATOM 1351 C CA . ALA A 1 168 ? 22.956 -7.813 6.102 1.00 86.62 168 ALA A CA 1
ATOM 1352 C C . ALA A 1 168 ? 22.889 -7.224 4.696 1.00 86.62 168 ALA A C 1
ATOM 1354 O O . ALA A 1 168 ? 21.824 -7.201 4.077 1.00 86.62 168 ALA A O 1
ATOM 1355 N N . ASP A 1 169 ? 24.041 -6.806 4.170 1.00 84.75 169 ASP A N 1
ATOM 1356 C CA . ASP A 1 169 ? 24.170 -6.294 2.817 1.00 84.75 169 ASP A CA 1
ATOM 1357 C C . ASP A 1 169 ? 23.768 -7.343 1.777 1.00 84.75 169 ASP A C 1
ATOM 1359 O O . ASP A 1 169 ? 22.887 -7.064 0.960 1.00 84.75 169 ASP A O 1
ATOM 1363 N N . ARG A 1 170 ? 24.292 -8.572 1.909 1.00 89.31 170 ARG A N 1
ATOM 1364 C CA . ARG A 1 170 ? 23.944 -9.730 1.068 1.00 89.31 170 ARG A CA 1
ATOM 1365 C C . ARG A 1 170 ? 22.467 -10.100 1.150 1.00 89.31 170 ARG A C 1
ATOM 1367 O O . ARG A 1 170 ? 21.841 -10.324 0.118 1.00 89.31 170 ARG A O 1
ATOM 1374 N N . ILE A 1 171 ? 21.892 -10.156 2.356 1.00 89.62 171 ILE A N 1
ATOM 1375 C CA . ILE A 1 171 ? 20.450 -10.413 2.516 1.00 89.62 171 ILE A CA 1
ATOM 1376 C C . ILE A 1 171 ? 19.657 -9.339 1.778 1.00 89.62 171 ILE A C 1
ATOM 1378 O O . ILE A 1 171 ? 18.732 -9.655 1.028 1.00 89.62 171 ILE A O 1
ATOM 1382 N N . GLN A 1 172 ? 20.037 -8.071 1.943 1.00 88.06 172 GLN A N 1
ATOM 1383 C CA . GLN A 1 172 ? 19.326 -7.005 1.266 1.00 88.06 172 GLN A CA 1
ATOM 1384 C C . GLN A 1 172 ? 19.454 -7.103 -0.252 1.00 88.06 172 GLN A C 1
ATOM 1386 O O . GLN A 1 172 ? 18.455 -6.920 -0.928 1.00 88.06 172 GLN A O 1
ATOM 1391 N N . GLU A 1 173 ? 20.635 -7.399 -0.790 1.00 88.62 173 GLU A N 1
ATOM 1392 C CA . GLU A 1 173 ? 20.842 -7.542 -2.235 1.00 88.62 173 GLU A CA 1
ATOM 1393 C C . GLU A 1 173 ? 20.031 -8.684 -2.845 1.00 88.62 173 GLU A C 1
ATOM 1395 O O . GLU A 1 173 ? 19.603 -8.581 -3.993 1.00 88.62 173 GLU A O 1
ATOM 1400 N N . VAL A 1 174 ? 19.788 -9.762 -2.098 1.00 90.81 174 VAL A N 1
ATOM 1401 C CA . VAL A 1 174 ? 18.911 -10.853 -2.547 1.00 90.81 174 VAL A CA 1
ATOM 1402 C C . VAL A 1 174 ? 17.453 -10.397 -2.586 1.00 90.81 174 VAL A C 1
ATOM 1404 O O . VAL A 1 174 ? 16.730 -10.713 -3.532 1.00 90.81 174 VAL A O 1
ATOM 1407 N N . LEU A 1 175 ? 17.020 -9.647 -1.573 1.00 89.62 175 LEU A N 1
ATOM 1408 C CA . LEU A 1 175 ? 15.627 -9.237 -1.427 1.00 89.62 175 LEU A CA 1
ATOM 1409 C C . LEU A 1 175 ? 15.264 -8.030 -2.299 1.00 89.62 175 LEU A C 1
ATOM 1411 O O . LEU A 1 175 ? 14.161 -7.979 -2.834 1.00 89.62 175 LEU A O 1
ATOM 1415 N N . VAL A 1 176 ? 16.146 -7.040 -2.423 1.00 90.00 176 VAL A N 1
ATOM 1416 C CA . VAL A 1 176 ? 15.831 -5.733 -3.010 1.00 90.00 176 VAL A CA 1
ATOM 1417 C C . VAL A 1 176 ? 17.054 -5.129 -3.694 1.00 90.00 176 VAL A C 1
ATOM 1419 O O . VAL A 1 176 ? 18.113 -4.963 -3.088 1.00 90.00 176 VAL A O 1
ATOM 1422 N N . THR A 1 177 ? 16.894 -4.721 -4.953 1.00 86.06 177 THR A N 1
ATOM 1423 C CA . THR A 1 177 ? 17.919 -3.936 -5.653 1.00 86.06 177 THR A CA 1
ATOM 1424 C C . THR A 1 177 ? 18.006 -2.541 -5.040 1.00 86.06 177 THR A C 1
ATOM 1426 O O . THR A 1 177 ? 16.982 -1.928 -4.754 1.00 86.06 177 THR A O 1
ATOM 1429 N N . LYS A 1 178 ? 19.219 -2.036 -4.812 1.00 78.50 178 LYS A N 1
ATOM 1430 C CA . LYS A 1 178 ? 19.448 -0.744 -4.150 1.00 78.50 178 LYS A CA 1
ATOM 1431 C C . LYS A 1 178 ? 19.756 0.343 -5.173 1.00 78.50 178 LYS A C 1
ATOM 1433 O O . LYS A 1 178 ? 20.470 0.087 -6.143 1.00 78.50 178 LYS A O 1
ATOM 1438 N N . THR A 1 179 ? 19.308 1.567 -4.904 1.00 74.19 179 THR A N 1
ATOM 1439 C CA . THR A 1 179 ? 19.821 2.747 -5.611 1.00 74.19 179 THR A CA 1
ATOM 1440 C C . THR A 1 179 ? 21.289 2.992 -5.243 1.00 74.19 179 THR A C 1
ATOM 1442 O O . THR A 1 179 ? 21.637 2.890 -4.063 1.00 74.19 179 THR A O 1
ATOM 1445 N N . PRO A 1 180 ? 22.148 3.377 -6.208 1.00 60.06 180 PRO A N 1
ATOM 1446 C CA . PRO A 1 180 ? 23.574 3.623 -5.969 1.00 60.06 180 PRO A CA 1
ATOM 1447 C C . PRO A 1 180 ? 23.893 4.693 -4.912 1.00 60.06 180 PRO A C 1
ATOM 1449 O O . PRO A 1 180 ? 24.965 4.656 -4.321 1.00 60.06 180 PRO A O 1
ATOM 1452 N N . ASN A 1 181 ? 22.987 5.646 -4.655 1.00 59.44 181 ASN A N 1
ATOM 1453 C CA . ASN A 1 181 ? 23.234 6.780 -3.759 1.00 59.44 181 ASN A CA 1
ATOM 1454 C C . ASN A 1 181 ? 22.239 6.822 -2.587 1.00 59.44 181 ASN A C 1
ATOM 1456 O O . ASN A 1 181 ? 21.248 7.556 -2.590 1.00 59.44 181 ASN A O 1
ATOM 1460 N N . ARG A 1 182 ? 22.484 5.977 -1.584 1.00 61.47 182 ARG A N 1
ATOM 1461 C CA . ARG A 1 182 ? 21.554 5.751 -0.468 1.00 61.47 182 ARG A CA 1
ATOM 1462 C C . ARG A 1 182 ? 21.632 6.823 0.629 1.00 61.47 182 ARG A C 1
ATOM 1464 O O . ARG A 1 182 ? 20.656 7.026 1.355 1.00 61.47 182 ARG A O 1
ATOM 1471 N N . GLY A 1 183 ? 22.742 7.562 0.706 1.00 65.44 183 GLY A N 1
ATOM 1472 C CA . GLY A 1 183 ? 23.021 8.491 1.805 1.00 65.44 183 GLY A CA 1
ATOM 1473 C C . GLY A 1 183 ? 22.830 7.835 3.182 1.00 65.44 183 GLY A C 1
ATOM 1474 O O . GLY A 1 183 ? 22.846 6.613 3.307 1.00 65.44 183 GLY A O 1
ATOM 1475 N N . ALA A 1 184 ? 22.581 8.642 4.214 1.00 72.50 184 ALA A N 1
ATOM 1476 C CA . ALA A 1 184 ? 22.314 8.174 5.581 1.00 72.50 184 ALA A CA 1
ATOM 1477 C C . ALA A 1 184 ? 20.821 7.859 5.850 1.00 72.50 184 ALA A C 1
ATOM 1479 O O . ALA A 1 184 ? 20.349 7.998 6.977 1.00 72.50 184 ALA A O 1
ATOM 1480 N N . ARG A 1 185 ? 20.037 7.501 4.819 1.00 83.62 185 ARG A N 1
ATOM 1481 C CA . ARG A 1 185 ? 18.577 7.306 4.933 1.00 83.62 185 ARG A CA 1
ATOM 1482 C C . ARG A 1 185 ? 18.200 5.832 4.935 1.00 83.62 185 ARG A C 1
ATOM 1484 O O . ARG A 1 185 ? 18.717 5.047 4.140 1.00 83.62 185 ARG A O 1
ATOM 1491 N N . ILE A 1 186 ? 17.219 5.474 5.760 1.00 87.75 186 ILE A N 1
ATOM 1492 C CA . ILE A 1 186 ? 16.649 4.124 5.737 1.00 87.75 186 ILE A CA 1
ATOM 1493 C C . ILE A 1 186 ? 15.751 3.941 4.502 1.00 87.75 186 ILE A C 1
ATOM 1495 O O . ILE A 1 186 ? 14.975 4.832 4.140 1.00 87.75 186 ILE A O 1
ATOM 1499 N N . THR A 1 187 ? 15.848 2.777 3.853 1.00 88.00 187 THR A N 1
ATOM 1500 C CA . THR A 1 187 ? 14.970 2.403 2.718 1.00 88.00 187 THR A CA 1
ATOM 1501 C C . THR A 1 187 ? 14.125 1.174 3.020 1.00 88.00 187 THR A C 1
ATOM 1503 O O . THR A 1 187 ? 13.252 0.820 2.235 1.00 88.00 187 THR A O 1
ATOM 1506 N N . GLY A 1 188 ? 14.393 0.486 4.130 1.00 89.19 188 GLY A N 1
ATOM 1507 C CA . GLY A 1 188 ? 13.728 -0.759 4.472 1.00 89.19 188 GLY A CA 1
ATOM 1508 C C . GLY A 1 188 ? 13.899 -1.798 3.378 1.00 89.19 188 GLY A C 1
ATOM 1509 O O . GLY A 1 188 ? 15.023 -2.082 2.953 1.00 89.19 188 GLY A O 1
ATOM 1510 N N . LEU A 1 189 ? 12.773 -2.352 2.940 1.00 91.88 189 LEU A N 1
ATOM 1511 C CA . LEU A 1 189 ? 12.686 -3.319 1.846 1.00 91.88 189 LEU A CA 1
ATOM 1512 C C . LEU A 1 189 ? 12.264 -2.658 0.519 1.00 91.88 189 LEU A C 1
ATOM 1514 O O . LEU A 1 189 ? 11.811 -3.330 -0.409 1.00 91.88 189 LEU A O 1
ATOM 1518 N N . ALA A 1 190 ? 12.451 -1.342 0.410 1.00 91.62 190 ALA A N 1
ATOM 1519 C CA . ALA A 1 190 ? 12.211 -0.591 -0.807 1.00 91.62 190 ALA A CA 1
ATOM 1520 C C . ALA A 1 190 ? 13.506 -0.214 -1.541 1.00 91.62 190 ALA A C 1
ATOM 1522 O O . ALA A 1 190 ? 14.580 -0.105 -0.937 1.00 91.62 190 ALA A O 1
ATOM 1523 N N . TYR A 1 191 ? 13.370 0.010 -2.852 1.00 89.19 191 TYR A N 1
ATOM 1524 C CA . TYR A 1 191 ? 14.439 0.484 -3.737 1.00 89.19 191 TYR A CA 1
ATOM 1525 C C . TYR A 1 191 ? 15.046 1.812 -3.248 1.00 89.19 191 TYR A C 1
ATOM 1527 O O . TYR A 1 191 ? 16.267 1.943 -3.154 1.00 89.19 191 TYR A O 1
ATOM 1535 N N . GLU A 1 192 ? 14.189 2.763 -2.846 1.00 88.62 192 GLU A N 1
ATOM 1536 C CA . GLU A 1 192 ? 14.562 4.110 -2.385 1.00 88.62 192 GLU A CA 1
ATOM 1537 C C . GLU A 1 192 ? 13.826 4.540 -1.104 1.00 88.62 192 GLU A C 1
ATOM 1539 O O . GLU A 1 192 ? 12.730 4.041 -0.830 1.00 88.62 192 GLU A O 1
ATOM 1544 N N . PRO A 1 193 ? 14.368 5.516 -0.336 1.00 88.44 193 PRO A N 1
ATOM 1545 C CA . PRO A 1 193 ? 13.714 6.029 0.874 1.00 88.44 193 PRO A CA 1
ATOM 1546 C C . PRO A 1 193 ? 12.318 6.602 0.595 1.00 88.44 193 PRO A C 1
ATOM 1548 O O . PRO A 1 193 ? 11.375 6.398 1.355 1.00 88.44 193 PRO A O 1
ATOM 1551 N N . SER A 1 194 ? 12.159 7.284 -0.542 1.00 88.25 194 SER A N 1
ATOM 1552 C CA . SER A 1 194 ? 10.883 7.870 -0.965 1.00 88.25 194 SER A CA 1
ATOM 1553 C C . SER A 1 194 ? 9.797 6.809 -1.165 1.00 88.25 194 SER A C 1
ATOM 1555 O O . SER A 1 194 ? 8.641 7.052 -0.823 1.00 88.25 194 SER A O 1
ATOM 1557 N N . TRP A 1 195 ? 10.157 5.624 -1.664 1.00 90.75 195 TRP A N 1
ATOM 1558 C CA . TRP A 1 195 ? 9.220 4.525 -1.902 1.00 90.75 195 TRP A CA 1
ATOM 1559 C C . TRP A 1 195 ? 8.800 3.857 -0.598 1.00 90.75 195 TRP A C 1
ATOM 1561 O O . TRP A 1 195 ? 7.612 3.602 -0.414 1.00 90.75 195 TRP A O 1
ATOM 1571 N N . PHE A 1 196 ? 9.738 3.658 0.333 1.00 92.06 196 PHE A N 1
ATOM 1572 C CA . PHE A 1 196 ? 9.407 3.234 1.695 1.00 92.06 196 PHE A CA 1
ATOM 1573 C C . PHE A 1 196 ? 8.445 4.228 2.353 1.00 92.06 196 PHE A C 1
ATOM 1575 O O . PHE A 1 196 ? 7.364 3.854 2.802 1.00 92.06 196 PHE A O 1
ATOM 1582 N N . GLY A 1 197 ? 8.783 5.521 2.318 1.00 91.75 197 GLY A N 1
ATOM 1583 C CA . GLY A 1 197 ? 7.915 6.578 2.826 1.00 91.75 197 GLY A CA 1
ATOM 1584 C C . GLY A 1 197 ? 6.528 6.571 2.180 1.00 91.75 197 GLY A C 1
ATOM 1585 O O . GLY A 1 197 ? 5.524 6.777 2.859 1.00 91.75 197 GLY A O 1
ATOM 1586 N N . HIS A 1 198 ? 6.448 6.321 0.873 1.00 91.50 198 HIS A N 1
ATOM 1587 C CA . HIS A 1 198 ? 5.181 6.213 0.154 1.00 91.50 198 HIS A CA 1
ATOM 1588 C C . HIS A 1 198 ? 4.348 4.999 0.602 1.00 91.50 198 HIS A C 1
ATOM 1590 O O . HIS A 1 198 ? 3.154 5.141 0.856 1.00 91.50 198 HIS A O 1
ATOM 1596 N N . GLN A 1 199 ? 4.961 3.825 0.779 1.00 93.56 199 GLN A N 1
ATOM 1597 C CA . GLN A 1 199 ? 4.274 2.637 1.307 1.00 93.56 199 GLN A CA 1
ATOM 1598 C C . GLN A 1 199 ? 3.728 2.875 2.719 1.00 93.56 199 GLN A C 1
ATOM 1600 O O . GLN A 1 199 ? 2.594 2.497 3.025 1.00 93.56 199 GLN A O 1
ATOM 1605 N N . MET A 1 200 ? 4.517 3.539 3.566 1.00 94.19 200 MET A N 1
ATOM 1606 C CA . MET A 1 200 ? 4.113 3.879 4.926 1.00 94.19 200 MET A CA 1
ATOM 1607 C C . MET A 1 200 ? 2.890 4.792 4.937 1.00 94.19 200 MET A C 1
ATOM 1609 O O . MET A 1 200 ? 1.931 4.501 5.646 1.00 94.19 200 MET A O 1
ATOM 1613 N N . ILE A 1 201 ? 2.881 5.857 4.129 1.00 93.50 201 ILE A N 1
ATOM 1614 C CA . ILE A 1 201 ? 1.776 6.822 4.145 1.00 93.50 201 ILE A CA 1
ATOM 1615 C C . ILE A 1 201 ? 0.518 6.334 3.419 1.00 93.50 201 ILE A C 1
ATOM 1617 O O . ILE A 1 201 ? -0.580 6.708 3.814 1.00 93.50 201 ILE A O 1
ATOM 1621 N N . MET A 1 202 ? 0.652 5.506 2.378 1.00 92.06 202 MET A N 1
ATOM 1622 C CA . MET A 1 202 ? -0.495 5.031 1.594 1.00 92.06 202 MET A CA 1
ATOM 1623 C C . MET A 1 202 ? -1.214 3.847 2.234 1.00 92.06 202 MET A C 1
ATOM 1625 O O . MET A 1 202 ? -2.428 3.726 2.088 1.00 92.06 202 MET A O 1
ATOM 1629 N N . LEU A 1 203 ? -0.477 2.959 2.905 1.00 93.88 203 LEU A N 1
ATOM 1630 C CA . LEU A 1 203 ? -1.018 1.688 3.384 1.00 93.88 203 LEU A CA 1
ATOM 1631 C C . LEU A 1 203 ? -0.863 1.531 4.893 1.00 93.88 203 LEU A C 1
ATOM 1633 O O . LEU A 1 203 ? -1.859 1.425 5.604 1.00 93.88 203 LEU A O 1
ATOM 1637 N N . TYR A 1 204 ? 0.374 1.504 5.385 1.00 95.25 204 TYR A N 1
ATOM 1638 C CA . TYR A 1 204 ? 0.649 1.017 6.736 1.00 95.25 204 TYR A CA 1
ATOM 1639 C C . TYR A 1 204 ? 0.206 1.982 7.840 1.00 95.25 204 TYR A C 1
ATOM 1641 O O . TYR A 1 204 ? -0.552 1.583 8.720 1.00 95.25 204 TYR A O 1
ATOM 1649 N N . ILE A 1 205 ? 0.610 3.256 7.783 1.00 94.44 205 ILE A N 1
ATOM 1650 C CA . ILE A 1 205 ? 0.242 4.261 8.791 1.00 94.44 205 ILE A CA 1
ATOM 1651 C C . ILE A 1 205 ? -1.279 4.442 8.850 1.00 94.44 205 ILE A C 1
ATOM 1653 O O . ILE A 1 205 ? -1.810 4.341 9.954 1.00 94.44 205 ILE A O 1
ATOM 1657 N N . PRO A 1 206 ? -2.014 4.659 7.735 1.00 94.19 206 PRO A N 1
ATOM 1658 C CA . PRO A 1 206 ? -3.471 4.769 7.797 1.00 94.19 206 PRO A CA 1
ATOM 1659 C C . PRO A 1 206 ? -4.136 3.525 8.387 1.00 94.19 206 PRO A C 1
ATOM 1661 O O . PRO A 1 206 ? -5.058 3.657 9.191 1.00 94.19 206 PRO A O 1
ATOM 1664 N N . LEU A 1 207 ? -3.655 2.329 8.029 1.00 94.62 207 LEU A N 1
ATOM 1665 C CA . LEU A 1 207 ? -4.200 1.069 8.528 1.00 94.62 207 LEU A CA 1
ATOM 1666 C C . LEU A 1 207 ? -3.992 0.916 10.038 1.00 94.62 207 LEU A C 1
ATOM 1668 O O . LEU A 1 207 ? -4.948 0.650 10.767 1.00 94.62 207 LEU A O 1
ATOM 1672 N N . TRP A 1 208 ? -2.764 1.113 10.520 1.00 95.00 208 TRP A N 1
ATOM 1673 C CA . TRP A 1 208 ? -2.447 0.993 11.942 1.00 95.00 208 TRP A CA 1
ATOM 1674 C C . TRP A 1 208 ? -3.110 2.092 12.760 1.00 95.00 208 TRP A C 1
ATOM 1676 O O . TRP A 1 208 ? -3.651 1.818 13.823 1.00 95.00 208 TRP A O 1
ATOM 1686 N N . LEU A 1 209 ? -3.161 3.316 12.233 1.00 92.75 209 LEU A N 1
ATOM 1687 C CA . LEU A 1 209 ? -3.877 4.424 12.850 1.00 92.75 209 LEU A CA 1
ATOM 1688 C C . LEU A 1 209 ? -5.374 4.125 12.985 1.00 92.75 209 LEU A C 1
ATOM 1690 O O . LEU A 1 209 ? -5.942 4.378 14.045 1.00 92.75 209 LEU A O 1
ATOM 1694 N N . ALA A 1 210 ? -6.014 3.589 11.942 1.00 91.69 210 ALA A N 1
ATOM 1695 C CA . ALA A 1 210 ? -7.424 3.212 11.987 1.00 91.69 210 ALA A CA 1
ATOM 1696 C C . ALA A 1 210 ? -7.672 2.106 13.023 1.00 91.69 210 ALA A C 1
ATOM 1698 O O . ALA A 1 210 ? -8.580 2.232 13.845 1.00 91.69 210 ALA A O 1
ATOM 1699 N N . ALA A 1 211 ? -6.827 1.072 13.044 1.00 91.38 211 ALA A N 1
ATOM 1700 C CA . ALA A 1 211 ? -6.899 -0.000 14.035 1.00 91.38 211 ALA A CA 1
ATOM 1701 C C . ALA A 1 211 ? -6.719 0.529 15.472 1.00 91.38 211 ALA A C 1
ATOM 1703 O O . ALA A 1 211 ? -7.517 0.214 16.358 1.00 91.38 211 ALA A O 1
ATOM 1704 N N . SER A 1 212 ? -5.736 1.407 15.696 1.00 90.31 212 SER A N 1
ATOM 1705 C CA . SER A 1 212 ? -5.496 2.070 16.983 1.00 90.31 212 SER A CA 1
ATOM 1706 C C . SER A 1 212 ? -6.658 2.971 17.410 1.00 90.31 212 SER A C 1
ATOM 1708 O O . SER A 1 212 ? -7.045 2.964 18.580 1.00 90.31 212 SER A O 1
ATOM 1710 N N . TYR A 1 213 ? -7.237 3.735 16.479 1.00 87.19 213 TYR A N 1
ATOM 1711 C CA . TYR A 1 213 ? -8.347 4.649 16.751 1.00 87.19 213 TYR A CA 1
ATOM 1712 C C . TYR A 1 213 ? -9.636 3.897 17.107 1.00 87.19 213 TYR A C 1
ATOM 1714 O O . TYR A 1 213 ? -10.264 4.203 18.121 1.00 87.19 213 TYR A O 1
ATOM 1722 N N . GLU A 1 214 ? -9.989 2.876 16.323 1.00 87.50 214 GLU A N 1
ATOM 1723 C CA . GLU A 1 214 ? -11.177 2.037 16.542 1.00 87.50 214 GLU A CA 1
ATOM 1724 C C . GLU A 1 214 ? -10.966 0.976 17.637 1.00 87.50 214 GLU A C 1
ATOM 1726 O O . GLU A 1 214 ? -11.900 0.274 18.023 1.00 87.50 214 GLU A O 1
ATOM 1731 N N . ARG A 1 215 ? -9.738 0.843 18.162 1.00 85.88 215 ARG A N 1
ATOM 1732 C CA . ARG A 1 215 ? -9.330 -0.205 19.119 1.00 85.88 215 ARG A CA 1
ATOM 1733 C C . ARG A 1 215 ? -9.627 -1.618 18.609 1.00 85.88 215 ARG A C 1
ATOM 1735 O O . ARG A 1 215 ? -9.902 -2.535 19.389 1.00 85.88 215 ARG A O 1
ATOM 1742 N N . THR A 1 216 ? -9.566 -1.786 17.294 1.00 85.75 216 THR A N 1
ATOM 1743 C CA . THR A 1 216 ? -9.687 -3.078 16.625 1.00 85.75 216 THR A CA 1
ATOM 1744 C C . THR A 1 216 ? -8.294 -3.666 16.431 1.00 85.75 216 THR A C 1
ATOM 1746 O O . THR A 1 216 ? -7.300 -2.949 16.352 1.00 85.75 216 THR A O 1
ATOM 1749 N N . SER A 1 217 ? -8.197 -4.993 16.428 1.00 86.94 217 SER A N 1
ATOM 1750 C CA . SER A 1 217 ? -6.933 -5.678 16.165 1.00 86.94 217 SER A CA 1
ATOM 1751 C C . SER A 1 217 ? -7.193 -6.895 15.302 1.00 86.94 217 SER A C 1
ATOM 1753 O O . SER A 1 217 ? -8.131 -7.657 15.552 1.00 86.94 217 SER A O 1
ATOM 1755 N N . ALA A 1 218 ? -6.343 -7.086 14.299 1.00 86.25 218 ALA A N 1
ATOM 1756 C CA . ALA A 1 218 ? -6.353 -8.287 13.481 1.00 86.25 218 ALA A CA 1
ATOM 1757 C C . ALA A 1 218 ? -5.870 -9.503 14.294 1.00 86.25 218 ALA A C 1
ATOM 1759 O O . ALA A 1 218 ? -6.213 -10.649 13.979 1.00 86.25 218 ALA A O 1
ATOM 1760 N N . PHE A 1 219 ? -5.096 -9.276 15.359 1.00 84.88 219 PHE A N 1
ATOM 1761 C CA . PHE A 1 219 ? -4.523 -10.315 16.204 1.00 84.88 219 PHE A CA 1
ATOM 1762 C C . PHE A 1 219 ? -5.333 -10.519 17.487 1.00 84.88 219 PHE A C 1
ATOM 1764 O O . PHE A 1 219 ? -5.887 -9.597 18.076 1.00 84.88 219 PHE A O 1
ATOM 1771 N N . LYS A 1 220 ? -5.377 -11.770 17.958 1.00 75.94 220 LYS A N 1
ATOM 1772 C CA . LYS A 1 220 ? -5.992 -12.100 19.256 1.00 75.94 220 LYS A CA 1
ATOM 1773 C C . LYS A 1 220 ? -5.111 -11.686 20.442 1.00 75.94 220 LYS A C 1
ATOM 1775 O O . LYS A 1 220 ? -5.604 -11.588 21.561 1.00 75.94 220 LYS A O 1
ATOM 1780 N N . VAL A 1 221 ? -3.816 -11.471 20.205 1.00 70.75 221 VAL A N 1
ATOM 1781 C CA . VAL A 1 221 ? -2.831 -11.142 21.240 1.00 70.75 221 VAL A CA 1
ATOM 1782 C C . VAL A 1 221 ? -2.986 -9.678 21.642 1.00 70.75 221 VAL A C 1
ATOM 1784 O O . VAL A 1 221 ? -2.866 -8.785 20.808 1.00 70.75 221 VAL A O 1
ATOM 1787 N N . ARG A 1 222 ? -3.231 -9.433 22.931 1.00 71.12 222 ARG A N 1
ATOM 1788 C CA . ARG A 1 222 ? -3.236 -8.094 23.530 1.00 71.12 222 ARG A CA 1
ATOM 1789 C C . ARG A 1 222 ? -2.208 -8.053 24.647 1.00 71.12 222 ARG A C 1
ATOM 1791 O O . ARG A 1 222 ? -2.291 -8.838 25.588 1.00 71.12 222 ARG A O 1
ATOM 1798 N N . ILE A 1 223 ? -1.261 -7.131 24.547 1.00 63.19 223 ILE A N 1
ATOM 1799 C CA . ILE A 1 223 ? -0.245 -6.892 25.568 1.00 63.19 223 ILE A CA 1
ATOM 1800 C C . ILE A 1 223 ? -0.826 -5.869 26.558 1.00 63.19 223 ILE A C 1
ATOM 1802 O O . ILE A 1 223 ? -1.401 -4.858 26.158 1.00 63.19 223 ILE A O 1
ATOM 1806 N N . LEU A 1 224 ? -0.754 -6.147 27.865 1.00 57.25 224 LEU A N 1
ATOM 1807 C CA . LEU A 1 224 ? -1.254 -5.252 28.927 1.00 57.25 224 LEU A CA 1
ATOM 1808 C C . LEU A 1 224 ? -2.720 -4.772 28.756 1.00 57.25 224 LEU A C 1
ATOM 1810 O O . LEU A 1 224 ? -3.053 -3.649 29.123 1.00 57.25 224 LEU A O 1
ATOM 1814 N N . ARG A 1 225 ? -3.616 -5.603 28.196 1.00 60.56 225 ARG A N 1
ATOM 1815 C CA . ARG A 1 225 ? -5.065 -5.335 27.980 1.00 60.56 225 ARG A CA 1
ATOM 1816 C C . ARG A 1 225 ? -5.408 -4.164 27.033 1.00 60.56 225 ARG A C 1
ATOM 1818 O O . ARG A 1 225 ? -6.498 -4.183 26.462 1.00 60.56 225 ARG A O 1
ATOM 1825 N N . TYR A 1 226 ? -4.498 -3.213 26.810 1.00 65.00 226 TYR A N 1
ATOM 1826 C CA . TYR A 1 226 ? -4.704 -1.992 26.018 1.00 65.00 226 TYR A CA 1
ATOM 1827 C C . TYR A 1 226 ? -3.757 -1.851 24.818 1.00 65.00 226 TYR A C 1
ATOM 1829 O O . TYR A 1 226 ? -4.092 -1.134 23.876 1.00 65.00 226 TYR A O 1
ATOM 1837 N N . LEU A 1 227 ? -2.591 -2.510 24.827 1.00 77.06 227 LEU A N 1
ATOM 1838 C CA . LEU A 1 227 ? -1.621 -2.417 23.737 1.00 77.06 227 LEU A CA 1
ATOM 1839 C C . LEU A 1 227 ? -1.857 -3.539 22.727 1.00 77.06 227 LEU A C 1
ATOM 1841 O O . LEU A 1 227 ? -1.754 -4.729 23.036 1.00 77.06 227 LEU A O 1
ATOM 1845 N N . THR A 1 228 ? -2.188 -3.141 21.505 1.00 85.94 228 THR A N 1
ATOM 1846 C CA . THR A 1 228 ? -2.297 -4.037 20.356 1.00 85.94 228 THR A CA 1
ATOM 1847 C C . THR A 1 228 ? -0.998 -4.010 19.549 1.00 85.94 228 THR A C 1
ATOM 1849 O O . THR A 1 228 ? -0.183 -3.094 19.692 1.00 85.94 228 THR A O 1
ATOM 1852 N N . ILE A 1 229 ? -0.791 -5.017 18.697 1.00 87.75 229 ILE A N 1
ATOM 1853 C CA . ILE A 1 229 ? 0.370 -5.064 17.792 1.00 87.75 229 ILE A CA 1
ATOM 1854 C C . ILE A 1 229 ? 0.358 -3.839 16.869 1.00 87.75 229 ILE A C 1
ATOM 1856 O O . ILE A 1 229 ? 1.396 -3.246 16.602 1.00 87.75 229 ILE A O 1
ATOM 1860 N N . GLU A 1 230 ? -0.827 -3.402 16.456 1.00 91.94 230 GLU A N 1
ATOM 1861 C CA . GLU A 1 230 ? -1.040 -2.230 15.615 1.00 91.94 230 GLU A CA 1
ATOM 1862 C C . GLU A 1 230 ? -0.544 -0.937 16.277 1.00 91.94 230 GLU A C 1
ATOM 1864 O O . GLU A 1 230 ? 0.063 -0.114 15.600 1.00 91.94 230 GLU A O 1
ATOM 1869 N N . ASN A 1 231 ? -0.691 -0.783 17.601 1.00 90.69 231 ASN A N 1
ATOM 1870 C CA . ASN A 1 231 ? -0.149 0.379 18.317 1.00 90.69 231 ASN A CA 1
ATOM 1871 C C . ASN A 1 231 ? 1.383 0.412 18.274 1.00 90.69 231 ASN A C 1
ATOM 1873 O O . ASN A 1 231 ? 1.976 1.474 18.094 1.00 90.69 231 ASN A O 1
ATOM 1877 N N . PHE A 1 232 ? 2.023 -0.748 18.443 1.00 91.19 232 PHE A N 1
ATOM 1878 C CA . PHE A 1 232 ? 3.475 -0.866 18.338 1.00 91.19 232 PHE A CA 1
ATOM 1879 C C . PHE A 1 232 ? 3.934 -0.529 16.915 1.00 91.19 232 PHE A C 1
ATOM 1881 O O . PHE A 1 232 ? 4.796 0.328 16.734 1.00 91.19 232 PHE A O 1
ATOM 1888 N N . LEU A 1 233 ? 3.302 -1.136 15.907 1.00 93.00 233 LEU A N 1
ATOM 1889 C CA . LEU A 1 233 ? 3.614 -0.876 14.502 1.00 93.00 233 LEU A CA 1
ATOM 1890 C C . LEU A 1 233 ? 3.412 0.603 14.138 1.00 93.00 233 LEU A C 1
ATOM 1892 O O . LEU A 1 233 ? 4.247 1.182 13.453 1.00 93.00 233 LEU A O 1
ATOM 1896 N N . LEU A 1 234 ? 2.368 1.252 14.659 1.00 94.50 234 LEU A N 1
ATOM 1897 C CA . LEU A 1 234 ? 2.133 2.678 14.440 1.00 94.50 234 LEU A CA 1
ATOM 1898 C C . LEU A 1 234 ? 3.263 3.543 15.009 1.00 94.50 234 LEU A C 1
ATOM 1900 O O . LEU A 1 234 ? 3.784 4.403 14.303 1.00 94.50 234 LEU A O 1
ATOM 1904 N N . VAL A 1 235 ? 3.650 3.329 16.270 1.00 92.81 235 VAL A N 1
ATOM 1905 C CA . VAL A 1 235 ? 4.678 4.150 16.930 1.00 92.81 235 VAL A CA 1
ATOM 1906 C C . VAL A 1 235 ? 6.032 3.971 16.255 1.00 92.81 235 VAL A C 1
ATOM 1908 O O . VAL A 1 235 ? 6.646 4.952 15.838 1.00 92.81 235 VAL A O 1
ATOM 1911 N N . PHE A 1 236 ? 6.487 2.727 16.109 1.00 92.31 236 PHE A N 1
ATOM 1912 C CA . PHE A 1 236 ? 7.780 2.451 15.488 1.00 92.31 236 PHE A CA 1
ATOM 1913 C C . PHE A 1 236 ? 7.775 2.841 14.008 1.00 92.31 236 PHE A C 1
ATOM 1915 O O . PHE A 1 236 ? 8.737 3.435 13.530 1.00 92.31 236 PHE A O 1
ATOM 1922 N N . GLY A 1 237 ? 6.662 2.623 13.308 1.00 92.69 237 GLY A N 1
ATOM 1923 C CA . GLY A 1 237 ? 6.521 2.986 11.907 1.00 92.69 237 GLY A CA 1
ATOM 1924 C C . GLY A 1 237 ? 6.587 4.492 11.682 1.00 92.69 237 GLY A C 1
ATOM 1925 O O . GLY A 1 237 ? 7.197 4.935 10.715 1.00 92.69 237 GLY A O 1
ATOM 1926 N N . LEU A 1 238 ? 6.022 5.298 12.588 1.00 92.75 238 LEU A N 1
ATOM 1927 C CA . LEU A 1 238 ? 6.168 6.755 12.544 1.00 92.75 238 LEU A CA 1
ATOM 1928 C C . LEU A 1 238 ? 7.621 7.183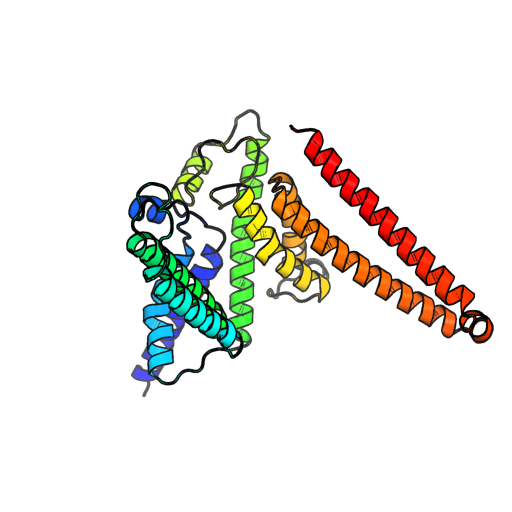 12.772 1.00 92.75 238 LEU A C 1
ATOM 1930 O O . LEU A 1 238 ? 8.124 8.016 12.023 1.00 92.75 238 LEU A O 1
ATOM 1934 N N . VAL A 1 239 ? 8.311 6.602 13.759 1.00 91.06 239 VAL A N 1
ATOM 1935 C CA . VAL A 1 239 ? 9.729 6.904 14.026 1.00 91.06 239 VAL A CA 1
ATOM 1936 C C . VAL A 1 239 ? 10.586 6.604 12.794 1.00 91.06 239 VAL A C 1
ATOM 1938 O O . VAL A 1 239 ? 11.321 7.469 12.320 1.00 91.06 239 VAL A O 1
ATOM 1941 N N . GLU A 1 240 ? 10.451 5.410 12.225 1.00 89.81 240 GLU A N 1
ATOM 1942 C CA . GLU A 1 240 ? 11.174 5.001 11.018 1.00 89.81 240 GLU A CA 1
ATOM 1943 C C . GLU A 1 240 ? 10.834 5.877 9.813 1.00 89.81 240 GLU A C 1
ATOM 1945 O O . GLU A 1 240 ? 11.716 6.302 9.067 1.00 89.81 240 GLU A O 1
ATOM 1950 N N . PHE A 1 241 ? 9.556 6.206 9.638 1.00 90.50 241 PHE A N 1
ATOM 1951 C CA . PHE A 1 241 ? 9.109 7.102 8.584 1.00 90.50 241 PHE A CA 1
ATOM 1952 C C . PHE A 1 241 ? 9.837 8.453 8.631 1.00 90.50 241 PHE A C 1
ATOM 1954 O O . PHE A 1 241 ? 10.314 8.922 7.594 1.00 90.50 241 PHE A O 1
ATOM 1961 N N . PHE A 1 242 ? 9.996 9.049 9.818 1.00 87.62 242 PHE A N 1
ATOM 1962 C CA . PHE A 1 242 ? 10.766 10.286 9.977 1.00 87.62 242 PHE A CA 1
ATOM 1963 C C . PHE A 1 242 ? 12.253 10.094 9.662 1.00 87.62 242 PHE A C 1
ATOM 1965 O O . PHE A 1 242 ? 12.842 10.958 9.017 1.00 87.62 242 PHE A O 1
ATOM 1972 N N . TYR A 1 243 ? 12.851 8.954 10.019 1.00 85.38 243 TYR A N 1
ATOM 1973 C CA . TYR A 1 243 ? 14.244 8.643 9.666 1.00 85.38 243 TYR A CA 1
ATOM 1974 C C . TYR A 1 243 ? 14.477 8.429 8.168 1.00 85.38 243 TYR A C 1
ATOM 1976 O O . TYR A 1 243 ? 15.581 8.659 7.671 1.00 85.38 243 TYR A O 1
ATOM 1984 N N . SER A 1 244 ? 13.452 8.019 7.421 1.00 84.62 244 SER A N 1
ATOM 1985 C CA . SER A 1 244 ? 13.542 7.910 5.963 1.00 84.62 244 SER A CA 1
ATOM 1986 C C . SER A 1 244 ? 13.546 9.285 5.267 1.00 84.62 244 SER A C 1
ATOM 1988 O O . SER A 1 244 ? 13.971 9.400 4.115 1.00 84.62 244 SER A O 1
ATOM 1990 N N . LEU A 1 245 ? 13.116 10.343 5.973 1.00 80.75 245 LEU A N 1
ATOM 1991 C CA . LEU A 1 245 ? 13.003 11.730 5.493 1.00 80.75 245 LEU A CA 1
ATOM 1992 C C . LEU A 1 245 ? 12.333 11.876 4.103 1.00 80.75 245 LEU A C 1
ATOM 1994 O O . LEU A 1 245 ? 12.857 12.574 3.223 1.00 80.75 245 LEU A O 1
ATOM 1998 N N . PRO A 1 246 ? 11.177 11.233 3.848 1.00 80.38 246 PRO A N 1
ATOM 1999 C CA . PRO A 1 246 ? 10.508 11.318 2.557 1.00 80.38 246 PRO A CA 1
ATOM 2000 C C . PRO A 1 246 ? 9.736 12.643 2.445 1.00 80.38 246 PRO A C 1
ATOM 2002 O O . PRO A 1 246 ? 8.571 12.712 2.824 1.00 80.38 246 PRO A O 1
ATOM 2005 N N . ARG A 1 247 ? 10.359 13.698 1.897 1.00 81.12 247 ARG A N 1
ATOM 2006 C CA . ARG A 1 247 ? 9.792 15.070 1.821 1.00 81.12 247 ARG A CA 1
ATOM 2007 C C . ARG A 1 247 ? 8.312 15.109 1.383 1.00 81.12 247 ARG A C 1
ATOM 2009 O O . ARG A 1 247 ? 7.478 15.687 2.076 1.00 81.12 247 ARG A O 1
ATOM 2016 N N . LEU A 1 248 ? 7.970 14.443 0.274 1.00 82.31 248 LEU A N 1
ATOM 2017 C CA . LEU A 1 248 ? 6.595 14.398 -0.247 1.00 82.31 248 LEU A CA 1
ATOM 2018 C C . LEU A 1 248 ? 5.639 13.645 0.692 1.00 82.31 248 LEU A C 1
ATOM 2020 O O . LEU A 1 248 ? 4.532 14.106 0.964 1.00 82.31 248 LEU A O 1
ATOM 2024 N N . SER A 1 249 ? 6.069 12.500 1.220 1.00 85.31 249 SER A N 1
ATOM 2025 C CA . SER A 1 249 ? 5.240 11.714 2.133 1.00 85.31 249 SER A CA 1
ATOM 2026 C C . SER A 1 249 ? 5.049 12.425 3.474 1.00 85.31 249 SER A C 1
ATOM 2028 O O . SER A 1 249 ? 3.997 12.270 4.085 1.00 85.31 249 SER A O 1
ATOM 2030 N N . MET A 1 250 ? 6.019 13.222 3.939 1.00 84.56 250 MET A N 1
ATOM 2031 C CA . MET A 1 250 ? 5.883 14.039 5.153 1.00 84.56 250 MET A CA 1
ATOM 2032 C C . MET A 1 250 ? 4.787 15.096 4.992 1.00 84.56 250 MET A C 1
ATOM 2034 O O . MET A 1 250 ? 3.996 15.291 5.913 1.00 84.56 250 MET A O 1
ATOM 2038 N N . ALA A 1 251 ? 4.678 15.718 3.813 1.00 85.38 251 ALA A N 1
ATOM 2039 C CA . ALA A 1 251 ? 3.566 16.617 3.505 1.00 85.38 251 ALA A CA 1
ATOM 2040 C C . ALA A 1 251 ? 2.214 15.880 3.528 1.00 85.38 251 ALA A C 1
ATOM 2042 O O . ALA A 1 251 ? 1.242 16.381 4.091 1.00 85.38 251 ALA A O 1
ATOM 2043 N N . ALA A 1 252 ? 2.151 14.657 2.994 1.00 87.06 252 ALA A N 1
ATOM 2044 C CA . ALA A 1 252 ? 0.945 13.834 3.077 1.00 87.06 252 ALA A CA 1
ATOM 2045 C C . ALA A 1 252 ? 0.597 13.435 4.529 1.00 87.06 252 ALA A C 1
ATOM 2047 O O . ALA A 1 252 ? -0.567 13.515 4.920 1.00 87.06 252 ALA A O 1
ATOM 2048 N N . LEU A 1 253 ? 1.588 13.088 5.361 1.00 87.56 253 LEU A N 1
ATOM 2049 C CA . LEU A 1 253 ? 1.380 12.828 6.791 1.00 87.56 253 LEU A CA 1
ATOM 2050 C C . LEU A 1 253 ? 0.865 14.070 7.522 1.00 87.56 253 LEU A C 1
ATOM 2052 O O . LEU A 1 253 ? -0.036 13.957 8.353 1.00 87.56 253 LEU A O 1
ATOM 2056 N N . LEU A 1 254 ? 1.379 15.256 7.185 1.00 85.12 254 LEU A N 1
ATOM 2057 C CA . LEU A 1 254 ? 0.877 16.512 7.731 1.00 85.12 254 LEU A CA 1
ATOM 2058 C C . LEU A 1 254 ? -0.615 16.679 7.433 1.00 85.12 254 LEU A C 1
ATOM 2060 O O . LEU A 1 254 ? -1.365 17.007 8.345 1.00 85.12 254 LEU A O 1
ATOM 2064 N N . LEU A 1 255 ? -1.065 16.406 6.204 1.00 86.31 255 LEU A N 1
ATOM 2065 C CA . LEU A 1 255 ? -2.489 16.479 5.854 1.00 86.31 255 LEU A CA 1
ATOM 2066 C C . LEU A 1 255 ? -3.344 15.508 6.684 1.00 86.31 255 LEU A C 1
ATOM 2068 O O . LEU A 1 255 ? -4.431 15.875 7.135 1.00 86.31 255 LEU A O 1
ATOM 2072 N N . VAL A 1 256 ? -2.843 14.297 6.950 1.00 87.06 256 VAL A N 1
ATOM 2073 C CA . VAL A 1 256 ? -3.512 13.342 7.850 1.00 87.06 256 VAL A CA 1
ATOM 2074 C C . VAL A 1 256 ? -3.596 13.910 9.270 1.00 87.06 256 VAL A C 1
ATOM 2076 O O . VAL A 1 256 ? -4.679 13.939 9.855 1.00 87.06 256 VAL A O 1
ATOM 2079 N N . CYS A 1 257 ? -2.494 14.431 9.815 1.00 84.50 257 CYS A N 1
ATOM 2080 C CA . CYS A 1 257 ? -2.471 15.072 11.132 1.00 84.50 257 CYS A CA 1
ATOM 2081 C C . CYS A 1 257 ? -3.420 16.275 11.205 1.00 84.50 257 CYS A C 1
ATOM 2083 O O . CYS A 1 257 ? -4.137 16.431 12.191 1.00 84.50 257 CYS A O 1
ATOM 2085 N N . VAL A 1 258 ? -3.470 17.092 10.150 1.00 82.50 258 VAL A N 1
ATOM 2086 C CA . VAL A 1 258 ? -4.369 18.243 10.009 1.00 82.50 258 VAL A CA 1
ATOM 2087 C C . VAL A 1 258 ? -5.820 17.802 10.127 1.00 82.50 258 VAL A C 1
ATOM 2089 O O . VAL A 1 258 ? -6.567 18.361 10.933 1.00 82.50 258 VAL A O 1
ATOM 2092 N N . TYR A 1 259 ? -6.198 16.766 9.379 1.00 85.19 259 TYR A N 1
ATOM 2093 C CA . TYR A 1 259 ? -7.537 16.193 9.409 1.00 85.19 259 TYR A CA 1
ATOM 2094 C C . TYR A 1 259 ? -7.897 15.615 10.788 1.00 85.19 259 TYR A C 1
ATOM 2096 O O . TYR A 1 259 ? -8.972 15.903 11.322 1.00 85.19 259 TYR A O 1
ATOM 2104 N N . LEU A 1 260 ? -6.997 14.839 11.403 1.00 85.44 260 LEU A N 1
ATOM 2105 C CA . LEU A 1 260 ? -7.217 14.266 12.737 1.00 85.44 260 LEU A CA 1
ATOM 2106 C C . LEU A 1 260 ? -7.350 15.348 13.806 1.00 85.44 260 LEU A C 1
ATOM 2108 O O . LEU A 1 260 ? -8.228 15.263 14.665 1.00 85.44 260 LEU A O 1
ATOM 2112 N N . PHE A 1 261 ? -6.508 16.377 13.738 1.00 80.25 261 PHE A N 1
ATOM 2113 C CA . PHE A 1 261 ? -6.546 17.506 14.653 1.00 80.25 261 PHE A CA 1
ATOM 2114 C C . PHE A 1 261 ? -7.854 18.287 14.501 1.00 80.25 261 PHE A C 1
ATOM 2116 O O . PHE A 1 261 ? -8.506 18.578 15.504 1.00 80.25 261 PHE A O 1
ATOM 2123 N N . TYR A 1 262 ? -8.307 18.544 13.271 1.00 82.88 262 TYR A N 1
ATOM 2124 C CA . TYR A 1 262 ? -9.619 19.139 13.010 1.00 82.88 262 TYR A CA 1
ATOM 2125 C C . TYR A 1 262 ? -10.756 18.302 13.621 1.00 82.88 262 TYR A C 1
ATOM 2127 O O . TYR A 1 262 ? -11.582 18.824 14.377 1.00 82.88 262 TYR A O 1
ATOM 2135 N N . LYS A 1 263 ? -10.766 16.982 13.379 1.00 83.25 263 LYS A N 1
ATOM 2136 C CA . LYS A 1 263 ? -11.767 16.056 13.940 1.00 83.25 263 LYS A CA 1
ATOM 2137 C C . LYS A 1 263 ? -11.736 16.046 15.475 1.00 83.25 263 LYS A C 1
ATOM 2139 O O . LYS A 1 263 ? -12.791 16.056 16.112 1.00 83.25 263 LYS A O 1
ATOM 2144 N N . GLY A 1 264 ? -10.543 16.063 16.070 1.00 82.06 264 GLY A N 1
ATOM 2145 C CA . GLY A 1 264 ? -10.331 16.120 17.517 1.00 82.06 264 GLY A CA 1
ATOM 2146 C C . GLY A 1 264 ? -10.851 17.416 18.142 1.00 82.06 264 GLY A C 1
ATOM 2147 O O . GLY A 1 264 ? -11.598 17.368 19.119 1.00 82.06 264 GLY A O 1
ATOM 2148 N N . ASN A 1 265 ? -10.543 18.566 17.536 1.00 78.50 265 ASN A N 1
ATOM 2149 C CA . ASN A 1 265 ? -11.048 19.869 17.974 1.00 78.50 265 ASN A CA 1
ATOM 2150 C C . ASN A 1 265 ? -12.572 19.939 17.894 1.00 78.50 265 ASN A C 1
ATOM 2152 O O . ASN A 1 265 ? -13.217 20.380 18.843 1.00 78.50 265 ASN A O 1
ATOM 2156 N N . LEU A 1 266 ? -13.169 19.436 16.811 1.00 81.19 266 LEU A N 1
ATOM 2157 C CA . LEU A 1 266 ? -14.622 19.391 16.673 1.00 81.19 266 LEU A CA 1
ATOM 2158 C C . LEU A 1 266 ? -15.269 18.514 17.757 1.00 81.19 266 LEU A C 1
ATOM 2160 O O . LEU A 1 266 ? -16.312 18.870 18.308 1.00 81.19 266 LEU A O 1
ATOM 2164 N N . ALA A 1 267 ? -14.647 17.383 18.101 1.00 82.38 267 ALA A N 1
ATOM 2165 C CA . ALA A 1 267 ? -15.117 16.512 19.174 1.00 82.38 267 ALA A CA 1
ATOM 2166 C C . ALA A 1 267 ? -15.011 17.179 20.558 1.00 82.38 267 ALA A C 1
ATOM 2168 O O . ALA A 1 267 ? -15.955 17.095 21.347 1.00 82.38 267 ALA A O 1
ATOM 2169 N N . LEU A 1 268 ? -13.902 17.870 20.845 1.00 80.00 268 LEU A N 1
ATOM 2170 C CA . LEU A 1 268 ? -13.718 18.641 22.079 1.00 80.00 268 LEU A CA 1
ATOM 2171 C C . LEU A 1 268 ? -14.716 19.796 22.175 1.00 80.00 268 LEU A C 1
ATOM 2173 O O . LEU A 1 268 ? -15.363 19.948 23.208 1.00 80.00 268 LEU A O 1
ATOM 2177 N N . TYR A 1 269 ? -14.909 20.542 21.086 1.00 78.88 269 TYR A N 1
ATOM 2178 C CA . TYR A 1 269 ? -15.903 21.608 20.998 1.00 78.88 269 TYR A CA 1
ATOM 2179 C C . TYR A 1 269 ? -17.306 21.082 21.305 1.00 78.88 269 TYR A C 1
ATOM 2181 O O . TYR A 1 269 ? -17.992 21.637 22.157 1.00 78.88 269 TYR A O 1
ATOM 2189 N N . ARG A 1 270 ? -17.722 19.969 20.682 1.00 80.56 270 ARG A N 1
ATOM 2190 C CA . ARG A 1 270 ? -19.033 19.348 20.939 1.00 80.56 270 ARG A CA 1
ATOM 2191 C C . ARG A 1 270 ? -19.184 18.887 22.389 1.00 80.56 270 ARG A C 1
ATOM 2193 O O . ARG A 1 270 ? -20.242 19.097 22.979 1.00 80.56 270 ARG A O 1
ATOM 2200 N N . LYS A 1 271 ? -18.140 18.293 22.980 1.00 82.69 271 LYS A N 1
ATOM 2201 C CA . LYS A 1 271 ? -18.143 17.885 24.396 1.00 82.69 271 LYS A CA 1
ATOM 2202 C C . LYS A 1 271 ? -18.253 19.086 25.333 1.00 82.69 271 LYS A C 1
ATOM 2204 O O . LYS A 1 271 ? -19.083 19.063 26.236 1.00 82.69 271 LYS A O 1
ATOM 2209 N N . ALA A 1 272 ? -17.466 20.135 25.102 1.00 77.38 272 ALA A N 1
ATOM 2210 C CA . ALA A 1 272 ? -17.510 21.366 25.886 1.00 77.38 272 ALA A CA 1
ATOM 2211 C C . ALA A 1 272 ? -18.874 22.062 25.751 1.00 77.38 272 ALA A C 1
ATOM 2213 O O . ALA A 1 272 ? -19.496 22.396 26.754 1.00 77.38 272 ALA A O 1
ATOM 2214 N N . ALA A 1 273 ? -19.386 22.193 24.525 1.00 75.75 273 ALA A N 1
ATOM 2215 C CA . ALA A 1 273 ? -20.710 22.734 24.234 1.00 75.75 273 ALA A CA 1
ATOM 2216 C C . ALA A 1 273 ? -21.822 21.967 24.965 1.00 75.75 273 ALA A C 1
ATOM 2218 O O . ALA A 1 273 ? -22.667 22.578 25.615 1.00 75.75 273 ALA A O 1
ATOM 2219 N N . GLY A 1 274 ? -21.796 20.631 24.913 1.00 77.81 274 GLY A N 1
ATOM 2220 C CA . GLY A 1 274 ? -22.764 19.775 25.603 1.00 77.81 274 GLY A CA 1
ATOM 2221 C C . GLY A 1 274 ? -22.675 19.866 27.130 1.00 77.81 274 GLY A C 1
ATOM 2222 O O . GLY A 1 274 ? -23.702 19.963 27.799 1.00 77.81 274 GLY A O 1
ATOM 2223 N N . ALA A 1 275 ? -21.460 19.899 27.686 1.00 76.38 275 ALA A N 1
ATOM 2224 C CA . ALA A 1 275 ? -21.229 20.047 29.126 1.00 76.38 275 ALA A CA 1
ATOM 2225 C C . ALA A 1 275 ? -21.655 21.425 29.664 1.00 76.38 275 ALA A C 1
ATOM 2227 O O . ALA A 1 275 ? -22.071 21.548 30.815 1.00 76.38 275 ALA A O 1
ATOM 2228 N N . ILE A 1 276 ? -21.565 22.466 28.833 1.00 68.62 276 ILE A N 1
ATOM 2229 C CA . ILE A 1 276 ? -22.018 23.818 29.167 1.00 68.62 276 ILE A CA 1
ATOM 2230 C C . ILE A 1 276 ? -23.547 23.927 29.030 1.00 68.62 276 ILE A C 1
ATOM 2232 O O . ILE A 1 276 ? -24.205 24.489 29.907 1.00 68.62 276 ILE A O 1
ATOM 2236 N N . ALA A 1 277 ? -24.133 23.342 27.978 1.00 65.25 277 ALA A N 1
ATOM 2237 C CA . ALA A 1 277 ? -25.575 23.363 27.721 1.00 65.25 277 ALA A CA 1
ATOM 2238 C C . ALA A 1 277 ? -26.404 22.566 28.748 1.00 65.25 277 ALA A C 1
ATOM 2240 O O . ALA A 1 277 ? -27.578 22.877 28.959 1.00 65.25 277 ALA A O 1
ATOM 2241 N N . SER A 1 278 ? -25.810 21.573 29.421 1.00 64.19 278 SER A N 1
ATOM 2242 C CA . SER A 1 278 ? -26.470 20.797 30.481 1.00 64.19 278 SER A CA 1
ATOM 2243 C C . SER A 1 278 ? -26.621 21.560 31.809 1.00 64.19 278 SER A C 1
ATOM 2245 O O . SER A 1 278 ? -27.409 21.155 32.666 1.00 64.19 278 SER A O 1
ATOM 2247 N N . ARG A 1 279 ? -25.948 22.709 31.988 1.00 68.56 279 ARG A N 1
ATOM 2248 C CA . ARG A 1 279 ? -26.131 23.584 33.160 1.00 68.56 279 ARG A CA 1
ATOM 2249 C C . ARG A 1 279 ? -27.248 24.607 32.904 1.00 68.56 279 ARG A C 1
ATOM 2251 O O . ARG A 1 279 ? -27.054 25.583 32.181 1.00 68.56 279 ARG A O 1
ATOM 2258 N N . LYS A 1 280 ? -28.406 24.443 33.570 1.00 57.00 280 LYS A N 1
ATOM 2259 C CA . LYS A 1 280 ? -29.612 25.304 33.427 1.00 57.00 280 LYS A CA 1
ATOM 2260 C C . LYS A 1 280 ? -29.340 26.823 33.480 1.00 57.00 280 LYS A C 1
ATOM 2262 O O . LYS A 1 280 ? -29.994 27.561 32.753 1.00 57.00 280 LYS A O 1
ATOM 2267 N N . LYS A 1 281 ? -28.370 27.299 34.279 1.00 54.38 281 LYS A N 1
ATOM 2268 C CA . LYS A 1 281 ? -28.002 28.733 34.380 1.00 54.38 281 LYS A CA 1
ATOM 2269 C C . LYS A 1 281 ? -27.241 29.286 33.161 1.00 54.38 281 LYS A C 1
ATOM 2271 O O . LYS A 1 281 ? -27.299 30.485 32.923 1.00 54.38 281 LYS A O 1
ATOM 2276 N N . ILE A 1 282 ? -26.553 28.443 32.384 1.00 54.25 282 ILE A N 1
ATOM 2277 C CA . ILE A 1 282 ? -25.686 28.872 31.265 1.00 54.25 282 ILE A CA 1
ATOM 2278 C C . ILE A 1 282 ? -26.381 28.707 29.904 1.00 54.25 282 ILE A C 1
ATOM 2280 O O . ILE A 1 282 ? -25.971 29.316 28.920 1.00 54.25 282 ILE A O 1
ATOM 2284 N N . LYS A 1 283 ? -27.508 27.985 29.852 1.00 51.72 283 LYS A N 1
ATOM 2285 C CA . LYS A 1 283 ? -28.339 27.827 28.646 1.00 51.72 283 LYS A CA 1
ATOM 2286 C C . LYS A 1 283 ? -28.724 29.177 28.007 1.00 51.72 283 LYS A C 1
ATOM 2288 O O . LYS A 1 283 ? -28.665 29.313 26.792 1.00 51.72 283 LYS A O 1
ATOM 2293 N N . ARG A 1 284 ? -28.993 30.197 28.837 1.00 53.38 284 ARG A N 1
ATOM 2294 C CA . ARG A 1 284 ? -29.357 31.567 28.419 1.00 53.38 284 ARG A CA 1
ATOM 2295 C C . ARG A 1 284 ? -28.176 32.387 27.868 1.00 53.38 284 ARG A C 1
ATOM 2297 O O . ARG A 1 284 ? -28.380 33.243 27.019 1.00 53.38 284 ARG A O 1
ATOM 2304 N N . LEU A 1 285 ? -26.946 32.113 28.319 1.00 55.91 285 LEU A N 1
ATOM 2305 C CA . LEU A 1 285 ? -25.714 32.716 27.782 1.00 55.91 285 LEU A CA 1
ATOM 2306 C C . LEU A 1 285 ? -25.236 31.991 26.517 1.00 55.91 285 LEU A C 1
ATOM 2308 O O . LEU A 1 285 ? -24.739 32.626 25.599 1.00 55.91 285 LEU A O 1
ATOM 2312 N N . TYR A 1 286 ? -25.417 30.673 26.426 1.00 54.00 286 TYR A N 1
ATOM 2313 C CA . TYR A 1 286 ? -24.982 29.883 25.269 1.00 54.00 286 TYR A CA 1
ATOM 2314 C C . TYR A 1 286 ? -25.843 30.109 24.011 1.00 54.00 286 TYR A C 1
ATOM 2316 O O . TYR A 1 286 ? -25.389 29.882 22.890 1.00 54.00 286 TYR A O 1
ATOM 2324 N N . GLU A 1 287 ? -27.081 30.584 24.171 1.00 59.06 287 GLU A N 1
ATOM 2325 C CA . GLU A 1 287 ? -27.935 31.036 23.061 1.00 59.06 287 GLU A CA 1
ATOM 2326 C C . GLU A 1 287 ? -27.498 32.389 22.470 1.00 59.06 287 GLU A C 1
ATOM 2328 O O . GLU A 1 287 ? -27.902 32.727 21.357 1.00 59.06 287 GLU A O 1
ATOM 2333 N N . SER A 1 288 ? -26.604 33.125 23.146 1.00 64.12 288 SER A N 1
ATOM 2334 C CA . SER A 1 288 ? -25.992 34.341 22.609 1.00 64.12 288 SER A CA 1
ATOM 2335 C C . SER A 1 288 ? -25.151 34.027 21.370 1.00 64.12 288 SER A C 1
ATOM 2337 O O . SER A 1 288 ? -24.152 33.301 21.428 1.00 64.12 288 SER A O 1
ATOM 2339 N N . ARG A 1 289 ? -25.526 34.632 20.238 1.00 67.69 289 ARG A N 1
ATOM 2340 C CA . ARG A 1 289 ? -24.800 34.551 18.958 1.00 67.69 289 ARG A CA 1
ATOM 2341 C C . ARG A 1 289 ? -23.312 34.905 19.117 1.00 67.69 289 ARG A C 1
ATOM 2343 O O . ARG A 1 289 ? -22.473 34.296 18.463 1.00 67.69 289 ARG A O 1
ATOM 2350 N N . LEU A 1 290 ? -22.988 35.824 20.033 1.00 68.06 290 LEU A N 1
ATOM 2351 C CA . LEU A 1 290 ? -21.626 36.292 20.308 1.00 68.06 290 LEU A CA 1
ATOM 2352 C C . LEU A 1 290 ? -20.737 35.215 20.939 1.00 68.06 290 LEU A C 1
ATOM 2354 O O . LEU A 1 290 ? -19.597 35.052 20.517 1.00 68.06 290 LEU A O 1
ATOM 2358 N N . ILE A 1 291 ? -21.249 34.441 21.900 1.00 69.75 291 ILE A N 1
ATOM 2359 C CA . ILE A 1 291 ? -20.458 33.396 22.574 1.00 69.75 291 ILE A CA 1
ATOM 2360 C C . ILE A 1 291 ? -20.176 32.233 21.617 1.00 69.75 291 ILE A C 1
ATOM 2362 O O . ILE A 1 291 ? -19.058 31.718 21.587 1.00 69.75 291 ILE A O 1
ATOM 2366 N N . LYS A 1 292 ? -21.146 31.865 20.769 1.00 67.31 292 LYS A N 1
ATOM 2367 C CA . LYS A 1 292 ? -20.935 30.861 19.713 1.00 67.31 292 LYS A CA 1
ATOM 2368 C C . LYS A 1 292 ? -19.879 31.308 18.701 1.00 67.31 292 LYS A C 1
ATOM 2370 O O . LYS A 1 292 ? -18.979 30.526 18.397 1.00 67.31 292 LYS A O 1
ATOM 2375 N N . SER A 1 293 ? -19.956 32.553 18.225 1.00 73.06 293 SER A N 1
ATOM 2376 C CA . SER A 1 293 ? -18.965 33.112 17.297 1.00 73.06 293 SER A CA 1
ATOM 2377 C C . SER A 1 293 ? -17.580 33.227 17.931 1.00 73.06 293 SER A C 1
ATOM 2379 O O . SER A 1 293 ? -16.599 32.857 17.295 1.00 73.06 293 SER A O 1
ATOM 2381 N N . PHE A 1 294 ? -17.484 33.659 19.192 1.00 77.88 294 PHE A N 1
ATOM 2382 C CA . PHE A 1 294 ? -16.210 33.756 19.906 1.00 77.88 294 PHE A CA 1
ATOM 2383 C C . PHE A 1 294 ? -15.553 32.386 20.100 1.00 77.88 294 PHE A C 1
ATOM 2385 O O . PHE A 1 294 ? -14.377 32.224 19.794 1.00 77.88 294 PHE A O 1
ATOM 2392 N N . MET A 1 295 ? -16.309 31.369 20.531 1.00 71.50 295 MET A N 1
ATOM 2393 C CA . MET A 1 295 ? -15.772 30.008 20.648 1.00 71.50 295 MET A CA 1
ATOM 2394 C C . MET A 1 295 ? -15.343 29.436 19.290 1.00 71.50 295 MET A C 1
ATOM 2396 O O . MET A 1 295 ? -14.327 28.748 19.215 1.00 71.50 295 MET A O 1
ATOM 2400 N N . GLY A 1 296 ? -16.093 29.725 18.219 1.00 72.50 296 GLY A N 1
ATOM 2401 C CA . GLY A 1 296 ? -15.729 29.331 16.856 1.00 72.50 296 GLY A CA 1
ATOM 2402 C C . GLY A 1 296 ? -14.441 30.005 16.373 1.00 72.50 296 GLY A C 1
ATOM 2403 O O . GLY A 1 296 ? -13.556 29.331 15.846 1.00 72.50 296 GLY A O 1
ATOM 2404 N N . LEU A 1 297 ? -14.296 31.311 16.611 1.00 77.44 297 LEU A N 1
ATOM 2405 C CA . LEU A 1 297 ? -13.093 32.077 16.278 1.00 77.44 297 LEU A CA 1
ATOM 2406 C C . LEU A 1 297 ? -11.882 31.629 17.098 1.00 77.44 297 LEU A C 1
ATOM 2408 O O . LEU A 1 297 ? -10.814 31.439 16.527 1.00 77.44 297 LEU A O 1
ATOM 2412 N N . ALA A 1 298 ? -12.043 31.383 18.399 1.00 78.06 298 ALA A N 1
ATOM 2413 C CA . ALA A 1 298 ? -10.972 30.879 19.256 1.00 78.06 298 ALA A CA 1
ATOM 2414 C C . ALA A 1 298 ? -10.499 29.486 18.812 1.00 78.06 298 ALA A C 1
ATOM 2416 O O . ALA A 1 298 ? -9.298 29.255 18.686 1.00 78.06 298 ALA A O 1
ATOM 2417 N N . ALA A 1 299 ? -11.427 28.575 18.496 1.00 73.88 299 ALA A N 1
ATOM 2418 C CA . ALA A 1 299 ? -11.082 27.260 17.955 1.00 73.88 299 ALA A CA 1
ATOM 2419 C C . ALA A 1 299 ? -10.352 27.370 16.605 1.00 73.88 299 ALA A C 1
ATOM 2421 O O . ALA A 1 299 ? -9.353 26.688 16.386 1.00 73.88 299 ALA A O 1
ATOM 2422 N N . THR A 1 300 ? -10.810 28.265 15.725 1.00 74.25 300 THR A N 1
ATOM 2423 C CA . THR A 1 300 ? -10.172 28.526 14.423 1.00 74.25 300 THR A CA 1
ATOM 2424 C C . THR A 1 300 ? -8.780 29.145 14.588 1.00 74.25 300 THR A C 1
ATOM 2426 O O . THR A 1 300 ? -7.851 28.749 13.893 1.00 74.25 300 THR A O 1
ATOM 2429 N N . GLY A 1 301 ? -8.601 30.060 15.543 1.00 79.56 301 GLY A N 1
ATOM 2430 C CA . GLY A 1 301 ? -7.310 30.672 15.861 1.00 79.56 301 GLY A CA 1
ATOM 2431 C C . GLY A 1 301 ? -6.298 29.665 16.409 1.00 79.56 301 GLY A C 1
ATOM 2432 O O . GLY A 1 301 ? -5.158 29.636 15.952 1.00 79.56 301 GLY A O 1
ATOM 2433 N N . ILE A 1 302 ? -6.724 28.779 17.318 1.00 78.94 302 ILE A N 1
ATOM 2434 C CA . ILE A 1 302 ? -5.892 27.671 17.821 1.00 78.94 302 ILE A CA 1
ATOM 2435 C C . ILE A 1 302 ? -5.502 26.724 16.676 1.00 78.94 302 ILE A C 1
ATOM 2437 O O . ILE A 1 302 ? -4.350 26.301 16.595 1.00 78.94 302 ILE A O 1
ATOM 2441 N N . LEU A 1 303 ? -6.438 26.429 15.766 1.00 71.50 303 LEU A N 1
ATOM 2442 C CA . LEU A 1 303 ? -6.183 25.634 14.562 1.00 71.50 303 LEU A CA 1
ATOM 2443 C C . LEU A 1 303 ? -5.113 26.266 13.670 1.00 71.50 303 LEU A C 1
ATOM 2445 O O . LEU A 1 303 ? -4.135 25.604 13.331 1.00 71.50 303 LEU A O 1
ATOM 2449 N N . LEU A 1 304 ? -5.260 27.548 13.338 1.00 76.25 304 LEU A N 1
ATOM 2450 C CA . LEU A 1 304 ? -4.302 28.268 12.500 1.00 76.25 304 LEU A CA 1
ATOM 2451 C C . LEU A 1 304 ? -2.914 28.351 13.148 1.00 76.25 304 LEU A C 1
ATOM 2453 O O . LEU A 1 304 ? -1.918 28.125 12.465 1.00 76.25 304 LEU A O 1
ATOM 2457 N N . ALA A 1 305 ? -2.836 28.602 14.458 1.00 80.31 305 ALA A N 1
ATOM 2458 C CA . ALA A 1 305 ? -1.567 28.655 15.185 1.00 80.31 305 ALA A CA 1
ATOM 2459 C C . ALA A 1 305 ? -0.846 27.296 15.205 1.00 80.31 305 ALA A C 1
ATOM 2461 O O . ALA A 1 305 ? 0.364 27.231 14.985 1.00 80.31 305 ALA A O 1
ATOM 2462 N N . PHE A 1 306 ? -1.585 26.203 15.415 1.00 78.69 306 PHE A N 1
ATOM 2463 C CA . PHE A 1 306 ? -1.036 24.848 15.361 1.00 78.69 306 PHE A CA 1
ATOM 2464 C C . PHE A 1 306 ? -0.559 24.469 13.950 1.00 78.69 306 PHE A C 1
ATOM 2466 O O . PHE A 1 306 ? 0.493 23.855 13.791 1.00 78.69 306 PHE A O 1
ATOM 2473 N N . TYR A 1 307 ? -1.295 24.861 12.905 1.00 72.00 307 TYR A N 1
ATOM 2474 C CA . TYR A 1 307 ? -0.875 24.616 11.522 1.00 72.00 307 TYR A CA 1
ATOM 2475 C C . TYR A 1 307 ? 0.345 25.440 11.118 1.00 72.00 307 TYR A C 1
ATOM 2477 O O . TYR A 1 307 ? 1.237 24.909 10.455 1.00 72.00 307 TYR A O 1
ATOM 2485 N N . ALA A 1 308 ? 0.427 26.697 11.557 1.00 76.88 308 ALA A N 1
ATOM 2486 C CA . ALA A 1 308 ? 1.600 27.532 11.340 1.00 76.88 308 ALA A CA 1
ATOM 2487 C C . ALA A 1 308 ? 2.845 26.945 12.026 1.00 76.88 308 ALA A C 1
ATOM 2489 O O . ALA A 1 308 ? 3.905 26.895 11.406 1.00 76.88 308 ALA A O 1
ATOM 2490 N N . SER A 1 309 ? 2.726 26.433 13.259 1.00 79.81 309 SER A N 1
ATOM 2491 C CA . SER A 1 309 ? 3.862 25.844 13.982 1.00 79.81 309 SER A CA 1
ATOM 2492 C C . SER A 1 309 ? 4.334 24.515 13.382 1.00 79.81 309 SER A C 1
ATOM 2494 O O . SER A 1 309 ? 5.537 24.297 13.250 1.00 79.81 309 SER A O 1
ATOM 2496 N N . LEU A 1 310 ? 3.411 23.650 12.948 1.00 73.88 310 LEU A N 1
ATOM 2497 C CA . LEU A 1 310 ? 3.744 22.410 12.237 1.00 73.88 310 LEU A CA 1
ATOM 2498 C C . LEU A 1 310 ? 4.391 22.676 10.875 1.00 73.88 310 LEU A C 1
ATOM 2500 O O . LEU A 1 310 ? 5.405 22.059 10.547 1.00 73.88 310 LEU A O 1
ATOM 2504 N N . GLY A 1 311 ? 3.819 23.595 10.090 1.00 73.62 311 GLY A N 1
ATOM 2505 C CA . GLY A 1 311 ? 4.371 23.997 8.797 1.00 73.62 311 GLY A CA 1
ATOM 2506 C C . GLY A 1 311 ? 5.771 24.587 8.946 1.00 73.62 311 GLY A C 1
ATOM 2507 O O . GLY A 1 311 ? 6.687 24.188 8.228 1.00 73.62 311 GLY A O 1
ATOM 2508 N N . TRP A 1 312 ? 5.961 25.454 9.944 1.00 79.19 312 TRP A N 1
ATOM 2509 C CA . TRP A 1 312 ? 7.269 25.999 10.297 1.00 79.19 312 TRP A CA 1
ATOM 2510 C C . TRP A 1 312 ? 8.266 24.906 10.694 1.00 79.19 312 TRP A C 1
ATOM 2512 O O . TRP A 1 312 ? 9.385 24.898 10.194 1.00 79.19 312 TRP A O 1
ATOM 2522 N N . GLY A 1 313 ? 7.863 23.940 11.527 1.00 76.56 313 GLY A N 1
ATOM 2523 C CA . GLY A 1 313 ? 8.723 22.823 11.930 1.00 76.56 313 GLY A CA 1
ATOM 2524 C C . GLY A 1 313 ? 9.194 21.968 10.751 1.00 76.56 313 GLY A C 1
ATOM 2525 O O . GLY A 1 313 ? 10.361 21.589 10.693 1.00 76.56 313 GLY A O 1
ATOM 2526 N N . ILE A 1 314 ? 8.320 21.714 9.773 1.00 68.81 314 ILE A N 1
ATOM 2527 C CA . ILE A 1 314 ? 8.672 20.962 8.559 1.00 68.81 314 ILE A CA 1
ATOM 2528 C C . ILE A 1 314 ? 9.620 21.766 7.667 1.00 68.81 314 ILE A C 1
ATOM 2530 O O . ILE A 1 314 ? 10.615 21.215 7.200 1.00 68.81 314 ILE A O 1
ATOM 2534 N N . LEU A 1 315 ? 9.338 23.053 7.444 1.00 72.44 315 LEU A N 1
ATOM 2535 C CA . LEU A 1 315 ? 10.201 23.925 6.644 1.00 72.44 315 LEU A CA 1
ATOM 2536 C C . LEU A 1 315 ? 11.580 24.094 7.287 1.00 72.44 315 LEU A C 1
ATOM 2538 O O . LEU A 1 315 ? 12.588 24.011 6.597 1.00 72.44 315 LEU A O 1
ATOM 2542 N N . TYR A 1 316 ? 11.634 24.252 8.607 1.00 76.75 316 TYR A N 1
ATOM 2543 C CA . TYR A 1 316 ? 12.877 24.369 9.362 1.00 76.75 316 TYR A CA 1
ATOM 2544 C C . TYR A 1 316 ? 13.713 23.084 9.302 1.00 76.75 316 TYR A C 1
ATOM 2546 O O . TYR A 1 316 ? 14.892 23.130 8.959 1.00 76.75 316 TYR A O 1
ATOM 2554 N N . LEU A 1 317 ? 13.101 21.920 9.556 1.00 69.56 317 LEU A N 1
ATOM 2555 C CA . LEU A 1 317 ? 13.785 20.625 9.449 1.00 69.56 317 LEU A CA 1
ATOM 2556 C C . LEU A 1 317 ? 14.212 20.307 8.010 1.00 69.56 317 LEU A C 1
ATOM 2558 O O . LEU A 1 317 ? 15.242 19.667 7.805 1.00 69.56 317 LEU A O 1
ATOM 2562 N N . GLY A 1 318 ? 13.431 20.749 7.021 1.00 57.72 318 GLY A N 1
ATOM 2563 C CA . GLY A 1 318 ? 13.763 20.624 5.605 1.00 57.72 318 GLY A CA 1
ATOM 2564 C C . GLY A 1 318 ? 14.912 21.537 5.177 1.00 57.72 318 GLY A C 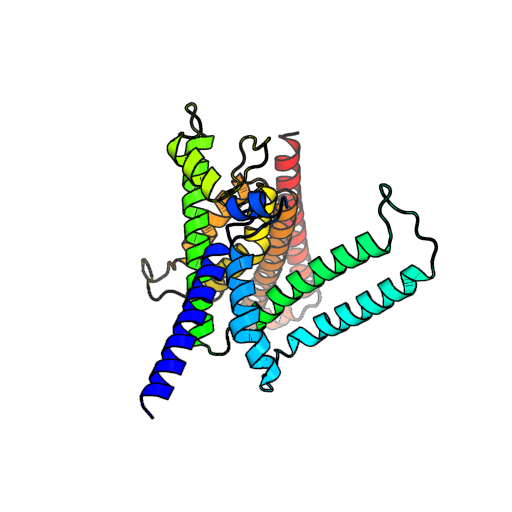1
ATOM 2565 O O . GLY A 1 318 ? 15.761 21.103 4.410 1.00 57.72 318 GLY A O 1
ATOM 2566 N N . SER A 1 319 ? 14.964 22.763 5.704 1.00 63.06 319 SER A N 1
ATOM 2567 C CA . SER A 1 319 ? 15.951 23.787 5.340 1.00 63.06 319 SER A CA 1
ATOM 2568 C C . SER A 1 319 ? 17.327 23.583 5.973 1.00 63.06 319 SER A C 1
ATOM 2570 O O . SER A 1 319 ? 18.296 24.109 5.446 1.00 63.06 319 SER A O 1
ATOM 2572 N N . GLN A 1 320 ? 17.446 22.868 7.094 1.00 59.88 320 GLN A N 1
ATOM 2573 C CA . GLN A 1 320 ? 18.741 22.668 7.766 1.00 59.88 320 GLN A CA 1
ATOM 2574 C C . GLN A 1 320 ? 19.648 21.608 7.125 1.00 59.88 320 GLN A C 1
ATOM 2576 O O . GLN A 1 320 ? 20.728 21.330 7.646 1.00 59.88 320 GLN A O 1
ATOM 2581 N N . ARG A 1 321 ? 19.196 20.941 6.062 1.00 54.25 321 ARG A N 1
ATOM 2582 C CA . ARG A 1 321 ? 19.908 19.800 5.467 1.00 54.25 321 ARG A CA 1
ATOM 2583 C C . ARG A 1 321 ? 20.049 19.881 3.944 1.00 54.25 321 ARG A C 1
ATOM 2585 O O . ARG A 1 321 ? 20.353 18.857 3.333 1.00 54.25 321 ARG A O 1
ATOM 2592 N N . ASP A 1 322 ? 19.831 21.068 3.381 1.00 37.94 322 ASP A N 1
ATOM 2593 C CA . ASP A 1 322 ? 20.359 21.487 2.073 1.00 37.94 322 ASP A CA 1
ATOM 2594 C C . ASP A 1 322 ? 21.588 22.385 2.322 1.00 37.94 322 ASP A C 1
ATOM 2596 O O . ASP A 1 322 ? 22.555 22.286 1.537 1.00 37.94 322 ASP A O 1
#

pLDDT: mean 84.82, std 10.83, range [37.94, 96.94]

Radius of gyration: 25.12 Å; chains: 1; bounding box: 61×73×70 Å

Foldseek 3Di:
DVVVVVVVVVLVVLLLVLLLQLLLQVLQQAQLVQCVVVVDQGGGSSLVSLVCCVVSPVVVCVVVVHDFDPVCVVLVVVVVVLVVVLVVVVVDPDDDDPPDDSVRVSVVVVVVSVSVSSVVRCVRGVQPDPVSVLSSLVSNLNSLVQLLVQQVLLLVQLPDPVHDDPVNVVVLSNRHAEDPCQPSAGQRNHNHLLVLLVCLLPPLLVSLVVCLVVVHASDPDDDPNNDHSSNVSNVSSVVNSVRSVNLVSVVSVLVVVLVVVVVVLVVVVVVVLVVQCVDPVNVVVSPPPVVVVVSVVVSVVVSVVVSVVSVVVSVVVVVVPD

Sequence (322 aa):
MDRLRRFLSNRQRIFDFLWALAMLGLPLTSFTLFVRLTRAVVAPFTALPVFLLLMAWLVPYLLRGGALPRESKPLFLFGLVALAASAGALFIDIPTLKGRSVLGQEARAFVTLVIGAAFYLIFAAYPREEEQLNKTLRWIHIGGLVMMTWTIIQFFYLNNPYGFPVWADRIQEVLVTKTPNRGARITGLAYEPSWFGHQMIMLYIPLWLAASYERTSAFKVRILRYLTIENFLLVFGLVEFFYSLPRLSMAALLLVCVYLFYKGNLALYRKAAGAIASRKKIKRLYESRLIKSFMGLAATGILLAFYASLGWGILYLGSQRD